Protein AF-A0A9P6SAU9-F1 (afdb_monomer_lite)

Foldseek 3Di:
DDDDPPPDPPPPDPPDPPDDLQAQAQPAQEEEDEAVCLQVDQLLSCLNHQNHAEYYRANDDPPDQDAHEDDPPSDPPPCPPPDDDDDDDPDDPPPPPQSANANHAYDHYHGHYEYALVVLLCVQQRHHQAHAYYHDYNYHNDDVVSNLVSQLPHNYNHAEYEYEDADQDPVNVVVVLVCCCPPSPACPRHVYWYWYDYPPDPDGPTPGRD

pLDDT: mean 76.87, std 16.38, range [42.84, 98.12]

Sequence (210 aa):
MTHDEAGFLDIPSTIRSQWTWDWGLPKLTTFALTGEFAYLFEFRMLDGCPCLETMDLRISTDNEQITRIISDTGDNTNSDDDSNNGPSGPSLPPQLRRIIAPVVKHLLMEGHWIFDRILLSAFLNGLFLNLQVLNVEEWGGIQLQDFVEVIATGSTKLKNLFLFFERLSVEVMRAYRTFIEDEVGGEDVFPGKIRFLGEGHTGDEFVVLK

Structure (mmCIF, N/CA/C/O backbone):
data_AF-A0A9P6SAU9-F1
#
_entry.id   AF-A0A9P6SAU9-F1
#
loop_
_atom_site.group_PDB
_atom_site.id
_atom_site.type_symbol
_atom_site.label_atom_id
_atom_site.label_alt_id
_atom_site.label_comp_id
_atom_site.label_asym_id
_atom_site.label_entity_id
_atom_site.label_seq_id
_atom_site.pdbx_PDB_ins_code
_atom_site.Cartn_x
_atom_site.Cartn_y
_atom_site.Cartn_z
_atom_site.occupancy
_atom_site.B_iso_or_equiv
_atom_site.auth_seq_id
_atom_site.auth_comp_id
_atom_site.auth_asym_id
_atom_site.auth_atom_id
_atom_site.pdbx_PDB_model_num
ATOM 1 N N . MET A 1 1 ? 66.857 -1.833 -23.190 1.00 50.47 1 MET A N 1
ATOM 2 C CA . MET A 1 1 ? 66.032 -1.622 -21.985 1.00 50.47 1 MET A CA 1
ATOM 3 C C . MET A 1 1 ? 64.611 -1.452 -22.490 1.00 50.47 1 MET A C 1
ATOM 5 O O . MET A 1 1 ? 64.207 -0.359 -22.851 1.00 50.47 1 MET A O 1
ATOM 9 N N . THR A 1 2 ? 63.964 -2.581 -22.751 1.00 50.56 2 THR A N 1
ATOM 10 C CA . THR A 1 2 ? 62.654 -2.691 -23.399 1.00 50.56 2 THR A CA 1
ATOM 11 C C . THR A 1 2 ? 61.605 -2.745 -22.299 1.00 50.56 2 THR A C 1
ATOM 13 O O . THR A 1 2 ? 61.689 -3.605 -21.428 1.00 50.56 2 THR A O 1
ATOM 16 N N . HIS A 1 3 ? 60.695 -1.774 -22.291 1.00 55.69 3 HIS A N 1
ATOM 17 C CA . HIS A 1 3 ? 59.533 -1.779 -21.413 1.00 55.69 3 HIS A CA 1
ATOM 18 C C . HIS A 1 3 ? 58.533 -2.797 -21.958 1.00 55.69 3 HIS A C 1
ATOM 20 O O . HIS A 1 3 ? 58.015 -2.615 -23.057 1.00 55.69 3 HIS A O 1
ATOM 26 N N . ASP A 1 4 ? 58.313 -3.867 -21.200 1.00 57.94 4 ASP A N 1
ATOM 27 C CA . ASP A 1 4 ? 57.239 -4.823 -21.437 1.00 57.94 4 ASP A CA 1
ATOM 28 C C . ASP A 1 4 ? 55.888 -4.121 -21.214 1.00 57.94 4 ASP A C 1
ATOM 30 O O . ASP A 1 4 ? 55.550 -3.730 -20.093 1.00 57.94 4 ASP A O 1
ATOM 34 N N . GLU A 1 5 ? 55.123 -3.941 -22.294 1.00 59.56 5 GLU A N 1
ATOM 35 C CA . GLU A 1 5 ? 53.687 -3.664 -22.239 1.00 59.56 5 GLU A CA 1
ATOM 36 C C . GLU A 1 5 ? 52.990 -4.897 -21.657 1.00 59.56 5 GLU A C 1
ATOM 38 O O . GLU A 1 5 ? 52.775 -5.904 -22.333 1.00 59.56 5 GLU A O 1
ATOM 43 N N . ALA A 1 6 ? 52.648 -4.831 -20.372 1.00 61.25 6 ALA A N 1
ATOM 44 C CA . ALA A 1 6 ? 51.753 -5.794 -19.758 1.00 61.25 6 ALA A CA 1
ATOM 45 C C . ALA A 1 6 ? 50.367 -5.649 -20.405 1.00 61.25 6 ALA A C 1
ATOM 47 O O . ALA A 1 6 ? 49.644 -4.689 -20.136 1.00 61.25 6 ALA A O 1
ATOM 48 N N . GLY A 1 7 ? 50.022 -6.598 -21.279 1.00 57.12 7 GLY A N 1
ATOM 49 C CA . GLY A 1 7 ? 48.708 -6.710 -21.900 1.00 57.12 7 GLY A CA 1
ATOM 50 C C . GLY A 1 7 ? 47.616 -6.761 -20.836 1.00 57.12 7 GLY A C 1
ATOM 51 O O . GLY A 1 7 ? 47.471 -7.755 -20.123 1.00 57.12 7 GLY A O 1
ATOM 52 N N . PHE A 1 8 ? 46.868 -5.665 -20.725 1.00 60.59 8 PHE A N 1
ATOM 53 C CA . PHE A 1 8 ? 45.662 -5.575 -19.919 1.00 60.59 8 PHE A CA 1
ATOM 54 C C . PHE A 1 8 ? 44.648 -6.546 -20.530 1.00 60.59 8 PHE A C 1
ATOM 56 O O . PHE A 1 8 ? 44.172 -6.343 -21.644 1.00 60.59 8 PHE A O 1
ATOM 63 N N . LEU A 1 9 ? 44.397 -7.660 -19.845 1.00 62.66 9 LEU A N 1
ATOM 64 C CA . LEU A 1 9 ? 43.359 -8.602 -20.238 1.00 62.66 9 LEU A CA 1
ATOM 65 C C . LEU A 1 9 ? 42.021 -7.863 -20.147 1.00 62.66 9 LEU A C 1
ATOM 67 O O . LEU A 1 9 ? 41.611 -7.492 -19.047 1.00 62.66 9 LEU A O 1
ATOM 71 N N . ASP A 1 10 ? 41.370 -7.640 -21.291 1.00 66.00 10 ASP A N 1
ATOM 72 C CA . ASP A 1 10 ? 39.979 -7.194 -21.375 1.00 66.00 10 ASP A CA 1
ATOM 73 C C . ASP A 1 10 ? 39.118 -8.201 -20.610 1.00 66.00 10 ASP A C 1
ATOM 75 O O . ASP A 1 10 ? 38.772 -9.275 -21.110 1.00 66.00 10 ASP A O 1
ATOM 79 N N . ILE A 1 11 ? 38.821 -7.886 -19.349 1.00 70.12 11 ILE A N 1
ATOM 80 C CA . ILE A 1 11 ? 37.863 -8.652 -18.564 1.00 70.12 11 ILE A CA 1
ATOM 81 C C . ILE A 1 11 ? 36.515 -8.376 -19.228 1.00 70.12 11 ILE A C 1
ATOM 83 O O . ILE A 1 11 ? 36.099 -7.213 -19.244 1.00 70.12 11 ILE A O 1
ATOM 87 N N . PRO A 1 12 ? 35.839 -9.390 -19.801 1.00 61.81 12 PRO A N 1
ATOM 88 C CA . PRO A 1 12 ? 34.540 -9.183 -20.412 1.00 61.81 12 PRO A CA 1
ATOM 89 C C . PRO A 1 12 ? 33.640 -8.548 -19.361 1.00 61.81 12 PRO A C 1
ATOM 91 O O . PRO A 1 12 ? 33.452 -9.103 -18.275 1.00 61.81 12 PRO A O 1
ATOM 94 N N . SER A 1 13 ? 33.152 -7.350 -19.678 1.00 66.81 13 SER A N 1
ATOM 95 C CA . SER A 1 13 ? 32.207 -6.611 -18.861 1.00 66.81 13 SER A CA 1
ATOM 96 C C . SER A 1 13 ? 31.094 -7.573 -18.472 1.00 66.81 13 SER A C 1
ATOM 98 O O . SER A 1 13 ? 30.377 -8.094 -19.325 1.00 66.81 13 SER A O 1
ATOM 100 N N . THR A 1 14 ? 31.009 -7.887 -17.178 1.00 64.19 14 THR A N 1
ATOM 101 C CA . THR A 1 14 ? 29.951 -8.726 -16.620 1.00 64.19 14 THR A CA 1
ATOM 102 C C . THR A 1 14 ? 28.631 -8.170 -17.119 1.00 64.19 14 THR A C 1
ATOM 104 O O . THR A 1 14 ? 28.258 -7.055 -16.752 1.00 64.19 14 THR A O 1
ATOM 107 N N . ILE A 1 15 ? 27.970 -8.918 -18.006 1.00 65.31 15 ILE A N 1
ATOM 108 C CA . ILE A 1 15 ? 26.664 -8.566 -18.551 1.00 65.31 15 ILE A CA 1
ATOM 109 C C . ILE A 1 15 ? 25.733 -8.491 -17.346 1.00 65.31 15 ILE A C 1
ATOM 111 O O . ILE A 1 15 ? 25.315 -9.516 -16.808 1.00 65.31 15 ILE A O 1
ATOM 115 N N . ARG A 1 16 ? 25.471 -7.271 -16.867 1.00 63.91 16 ARG A N 1
ATOM 116 C CA . ARG A 1 16 ? 24.464 -7.045 -15.838 1.00 63.91 16 ARG A CA 1
ATOM 117 C C . ARG A 1 16 ? 23.151 -7.472 -16.474 1.00 63.91 16 ARG A C 1
ATOM 119 O O . ARG A 1 16 ? 22.814 -6.974 -17.548 1.00 63.91 16 ARG A O 1
ATOM 126 N N . SER A 1 17 ? 22.458 -8.426 -15.856 1.00 61.47 17 SER A N 1
ATOM 127 C CA . SER A 1 17 ? 21.127 -8.835 -16.297 1.00 61.47 17 SER A CA 1
ATOM 128 C C . SER A 1 17 ? 20.291 -7.574 -16.496 1.00 61.47 17 SER A C 1
ATOM 130 O O . SER A 1 17 ? 20.070 -6.828 -15.541 1.00 61.47 17 SER A O 1
ATOM 132 N N . GLN A 1 18 ? 19.906 -7.290 -17.741 1.00 67.56 18 GLN A N 1
ATOM 133 C CA . GLN A 1 18 ? 19.027 -6.165 -18.018 1.00 67.56 18 GLN A CA 1
ATOM 134 C C . GLN A 1 18 ? 17.679 -6.500 -17.403 1.00 67.56 18 GLN A C 1
ATOM 136 O O . GLN A 1 18 ? 17.042 -7.488 -17.768 1.00 67.56 18 GLN A O 1
ATOM 141 N N . TRP A 1 19 ? 17.287 -5.702 -16.421 1.00 68.69 19 TRP A N 1
ATOM 142 C CA . TRP A 1 19 ? 15.984 -5.834 -15.808 1.00 68.69 19 TRP A CA 1
ATOM 143 C C . TRP A 1 19 ? 14.939 -5.404 -16.834 1.00 68.69 19 TRP A C 1
ATOM 145 O O . TRP A 1 19 ? 14.896 -4.242 -17.234 1.00 68.69 19 TRP A O 1
ATOM 155 N N . THR A 1 20 ? 14.132 -6.350 -17.308 1.00 75.56 20 THR A N 1
ATOM 156 C CA . THR A 1 20 ? 13.030 -6.053 -18.223 1.00 75.56 20 THR A CA 1
ATOM 157 C C . THR A 1 20 ? 11.764 -5.817 -17.419 1.00 75.56 20 THR A C 1
ATOM 159 O O . THR A 1 20 ? 11.407 -6.614 -16.548 1.00 75.56 20 THR A O 1
ATOM 162 N N . TRP A 1 21 ? 11.073 -4.732 -17.737 1.00 72.94 21 TRP A N 1
ATOM 163 C CA . TRP A 1 21 ? 9.859 -4.300 -17.048 1.00 72.94 21 TRP A CA 1
ATOM 164 C C . TRP A 1 21 ? 8.583 -5.017 -17.538 1.00 72.94 21 TRP A C 1
ATOM 166 O O . TRP A 1 21 ? 7.503 -4.789 -17.000 1.00 72.94 21 TRP A O 1
ATOM 176 N N . ASP A 1 22 ? 8.708 -5.935 -18.504 1.00 79.50 22 ASP A N 1
ATOM 177 C CA . ASP A 1 22 ? 7.603 -6.690 -19.111 1.00 79.50 22 ASP A CA 1
ATOM 178 C C . ASP A 1 22 ? 7.365 -8.027 -18.396 1.00 79.50 22 ASP A C 1
ATOM 180 O O . ASP A 1 22 ? 7.789 -9.100 -18.838 1.00 79.50 22 ASP A O 1
ATOM 184 N N . TRP A 1 23 ? 6.708 -7.980 -17.240 1.00 88.00 23 TRP A N 1
ATOM 185 C CA . TRP A 1 23 ? 6.465 -9.185 -16.449 1.00 88.00 23 TRP A CA 1
ATOM 186 C C . TRP A 1 23 ? 5.268 -9.966 -16.968 1.00 88.00 23 TRP A C 1
ATOM 188 O O . TRP A 1 23 ? 4.135 -9.555 -16.784 1.00 88.00 23 TRP A O 1
ATOM 198 N N . GLY A 1 24 ? 5.510 -11.131 -17.569 1.00 89.88 24 GLY A N 1
ATOM 199 C CA . GLY A 1 24 ? 4.476 -12.096 -17.955 1.00 89.88 24 GLY A CA 1
ATOM 200 C C . GLY A 1 24 ? 4.373 -13.246 -16.957 1.00 89.88 24 GLY A C 1
ATOM 201 O O . GLY A 1 24 ? 4.733 -14.377 -17.285 1.00 89.88 24 GLY A O 1
ATOM 202 N N . LEU A 1 25 ? 3.909 -12.973 -15.734 1.00 93.56 25 LEU A N 1
ATOM 203 C CA . LEU A 1 25 ? 3.895 -13.939 -14.628 1.00 93.56 25 LEU A CA 1
ATOM 204 C C . LEU A 1 25 ? 2.454 -14.300 -14.207 1.00 93.56 25 LEU A C 1
ATOM 206 O O . LEU A 1 25 ? 2.038 -14.034 -13.078 1.00 93.56 25 LEU A O 1
ATOM 210 N N . PRO A 1 26 ? 1.675 -14.986 -15.070 1.00 94.81 26 PRO A N 1
ATOM 211 C CA . PRO A 1 26 ? 0.233 -15.171 -14.887 1.00 94.81 26 PRO A CA 1
ATOM 212 C C . PRO A 1 26 ? -0.158 -16.035 -13.686 1.00 94.81 26 PRO A C 1
ATOM 214 O O . PRO A 1 26 ? -1.317 -16.044 -13.296 1.00 94.81 26 PRO A O 1
ATOM 217 N N . LYS A 1 27 ? 0.785 -16.795 -13.122 1.00 96.62 27 LYS A N 1
ATOM 218 C CA . LYS A 1 27 ? 0.558 -17.685 -11.974 1.00 96.62 27 LYS A CA 1
ATOM 219 C C . LYS A 1 27 ? 1.215 -17.177 -10.689 1.00 96.62 27 LYS A C 1
ATOM 221 O O . LYS A 1 27 ? 1.213 -17.898 -9.697 1.00 96.62 27 LYS A O 1
ATOM 226 N N . LEU A 1 28 ? 1.823 -15.990 -10.714 1.00 96.62 28 LEU A N 1
ATOM 227 C CA . LEU A 1 28 ? 2.479 -15.426 -9.542 1.00 96.62 28 LEU A CA 1
ATOM 228 C C . LEU A 1 28 ? 1.421 -15.012 -8.522 1.00 96.62 28 LEU A C 1
ATOM 230 O O . LEU A 1 28 ? 0.583 -14.168 -8.817 1.00 96.62 28 LEU A O 1
ATOM 234 N N . THR A 1 29 ? 1.465 -15.616 -7.337 1.00 97.88 29 THR A N 1
ATOM 235 C CA . THR A 1 29 ? 0.549 -15.310 -6.225 1.00 97.88 29 THR A CA 1
ATOM 236 C C . THR A 1 29 ? 1.218 -14.510 -5.119 1.00 97.88 29 THR A C 1
ATOM 238 O O . THR A 1 29 ? 0.549 -13.763 -4.411 1.00 97.88 29 THR A O 1
ATOM 241 N N . THR A 1 30 ? 2.533 -14.654 -4.979 1.00 97.88 30 THR A N 1
ATOM 242 C CA . THR A 1 30 ? 3.329 -13.996 -3.947 1.00 97.88 30 THR A CA 1
ATOM 243 C C . THR A 1 30 ? 4.557 -13.393 -4.587 1.00 97.88 30 THR A C 1
ATOM 245 O O . THR A 1 30 ? 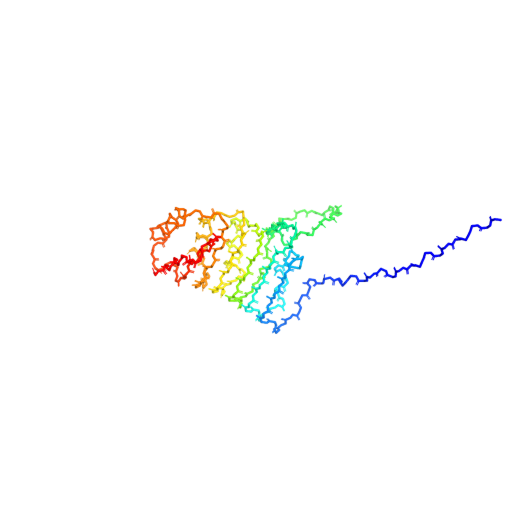5.235 -14.050 -5.376 1.00 97.88 30 THR A O 1
ATOM 248 N N . PHE A 1 31 ? 4.847 -12.156 -4.222 1.00 95.81 31 PHE A N 1
ATOM 249 C CA . PHE A 1 31 ? 5.928 -11.382 -4.786 1.00 95.81 31 PHE A CA 1
ATOM 250 C C . PHE A 1 31 ? 6.632 -10.596 -3.685 1.00 95.81 31 PHE A C 1
ATOM 252 O O . PHE A 1 31 ? 5.970 -9.960 -2.868 1.00 95.81 31 PHE A O 1
ATOM 259 N N . ALA A 1 32 ? 7.961 -10.669 -3.654 1.00 97.00 32 ALA A N 1
ATOM 260 C CA . ALA A 1 32 ? 8.773 -9.969 -2.674 1.00 97.00 32 ALA A CA 1
ATOM 261 C C . ALA A 1 32 ? 10.021 -9.382 -3.340 1.00 97.00 32 ALA A C 1
ATOM 263 O O . ALA A 1 32 ? 10.740 -10.113 -4.027 1.00 97.00 32 ALA A O 1
ATOM 264 N N . LEU A 1 33 ? 10.286 -8.094 -3.120 1.00 95.25 33 LEU A N 1
ATOM 265 C CA . LEU A 1 33 ? 11.536 -7.431 -3.491 1.00 95.25 33 LEU A CA 1
ATOM 266 C C . LEU A 1 33 ? 12.113 -6.672 -2.307 1.00 95.25 33 LEU A C 1
ATOM 268 O O . LEU A 1 33 ? 11.388 -6.107 -1.491 1.00 95.25 33 LEU A O 1
ATOM 272 N N . THR A 1 34 ? 13.439 -6.600 -2.273 1.00 94.19 34 THR A N 1
ATOM 273 C CA . THR A 1 34 ? 14.195 -5.870 -1.258 1.00 94.19 34 THR A CA 1
ATOM 274 C C . THR A 1 34 ? 15.279 -5.000 -1.899 1.00 94.19 34 THR A C 1
ATOM 276 O O . THR A 1 34 ? 15.643 -5.196 -3.065 1.00 94.19 34 THR A O 1
ATOM 279 N N . GLY A 1 35 ? 15.784 -4.021 -1.147 1.00 91.62 35 GLY A N 1
ATOM 280 C CA . GLY A 1 35 ? 16.914 -3.170 -1.522 1.00 91.62 35 GLY A CA 1
ATOM 281 C C . GLY A 1 35 ? 16.694 -2.408 -2.831 1.00 91.62 35 GLY A C 1
ATOM 282 O O . GLY A 1 35 ? 15.630 -1.824 -3.059 1.00 91.62 35 GLY A O 1
ATOM 283 N N . GLU A 1 36 ? 17.698 -2.436 -3.717 1.00 89.38 36 GLU A N 1
ATOM 284 C CA . GLU A 1 36 ? 17.649 -1.721 -5.002 1.00 89.38 36 GLU A CA 1
ATOM 285 C C . GLU A 1 36 ? 16.476 -2.169 -5.887 1.00 89.38 36 GLU A C 1
ATOM 287 O O . GLU A 1 36 ? 15.904 -1.364 -6.615 1.00 89.38 36 GLU A O 1
ATOM 292 N N . PHE A 1 37 ? 16.049 -3.430 -5.799 1.00 90.12 37 PHE A N 1
ATOM 293 C CA . PHE A 1 37 ? 14.965 -3.930 -6.640 1.00 90.12 37 PHE A CA 1
ATOM 294 C C . PHE A 1 37 ? 13.604 -3.411 -6.184 1.00 90.12 37 PHE A C 1
ATOM 296 O O . PHE A 1 37 ? 12.783 -3.040 -7.021 1.00 90.12 37 PHE A O 1
ATOM 303 N N . ALA A 1 38 ? 13.376 -3.318 -4.871 1.00 93.19 38 ALA A N 1
ATOM 304 C CA . ALA A 1 38 ? 12.184 -2.663 -4.337 1.00 93.19 38 ALA A CA 1
ATOM 305 C C . ALA A 1 38 ? 12.169 -1.171 -4.695 1.00 93.19 38 ALA A C 1
ATOM 307 O O . ALA A 1 38 ? 11.123 -0.631 -5.055 1.00 93.19 38 ALA A O 1
ATOM 308 N N . TYR A 1 39 ? 13.335 -0.519 -4.664 1.00 90.94 39 TYR A N 1
ATOM 309 C CA . TYR A 1 39 ? 13.483 0.877 -5.073 1.00 90.94 39 TYR A CA 1
ATOM 310 C C . TYR A 1 39 ? 13.195 1.099 -6.563 1.00 90.94 39 TYR A C 1
ATOM 312 O O . TYR A 1 39 ? 12.594 2.104 -6.926 1.00 90.94 39 TYR A O 1
ATOM 320 N N . LEU A 1 40 ? 13.576 0.167 -7.435 1.00 88.81 40 LEU A N 1
ATOM 321 C CA . LEU A 1 40 ? 13.360 0.302 -8.876 1.00 88.81 40 LEU A CA 1
ATOM 322 C C . LEU A 1 40 ? 12.004 -0.256 -9.353 1.00 88.81 40 LEU A C 1
ATOM 324 O O . LEU A 1 40 ? 11.627 -0.054 -10.501 1.00 88.81 40 LEU A O 1
ATOM 328 N N . PHE A 1 41 ? 11.246 -0.946 -8.497 1.00 90.38 41 PHE A N 1
ATOM 329 C CA . PHE A 1 41 ? 9.993 -1.613 -8.867 1.00 90.38 41 PHE A CA 1
ATOM 330 C C . PHE A 1 41 ? 8.881 -0.647 -9.295 1.00 90.38 41 PHE A C 1
ATOM 332 O O . PHE A 1 41 ? 8.370 0.098 -8.472 1.00 90.38 41 PHE A O 1
ATOM 339 N N . GLU A 1 42 ? 8.407 -0.669 -10.529 1.00 88.81 4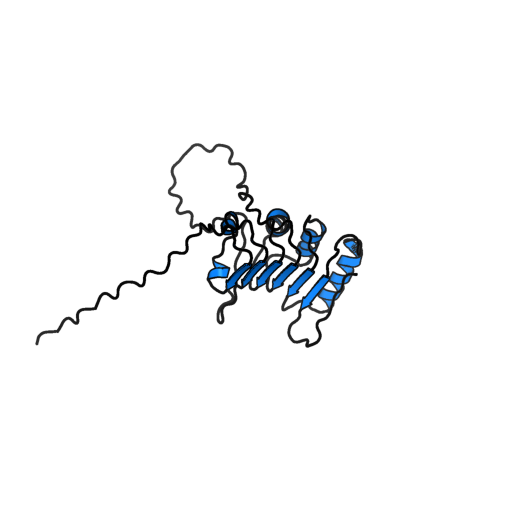2 GLU A N 1
ATOM 340 C CA . GLU A 1 42 ? 7.277 0.166 -10.962 1.00 88.81 42 GLU A CA 1
ATOM 341 C C . GLU A 1 42 ? 5.970 -0.636 -10.965 1.00 88.81 42 GLU A C 1
ATOM 343 O O . GLU A 1 42 ? 5.901 -1.743 -11.497 1.00 88.81 42 GLU A O 1
ATOM 348 N N . PHE A 1 43 ? 4.887 -0.047 -10.453 1.00 88.44 43 PHE A N 1
ATOM 349 C CA . PHE A 1 43 ? 3.593 -0.733 -10.346 1.00 88.44 43 PHE A CA 1
ATOM 350 C C . PHE A 1 43 ? 3.012 -1.187 -11.695 1.00 88.44 43 PHE A C 1
ATOM 352 O O . PHE A 1 43 ? 2.195 -2.103 -11.711 1.00 88.44 43 PHE A O 1
ATOM 359 N N . ARG A 1 44 ? 3.468 -0.636 -12.833 1.00 86.38 44 ARG A N 1
ATOM 360 C CA . ARG A 1 44 ? 3.074 -1.114 -14.172 1.00 86.38 44 ARG A CA 1
ATOM 361 C C . ARG A 1 44 ? 3.456 -2.561 -14.466 1.00 86.38 44 ARG A C 1
ATOM 363 O O . ARG A 1 44 ? 2.759 -3.213 -15.235 1.00 86.38 44 ARG A O 1
ATOM 370 N N . MET A 1 45 ? 4.466 -3.098 -13.782 1.00 87.38 45 MET A N 1
ATOM 371 C CA . MET A 1 45 ? 4.820 -4.521 -13.863 1.00 87.38 45 MET A CA 1
ATOM 372 C C . MET A 1 45 ? 3.708 -5.454 -13.371 1.00 87.38 45 MET A C 1
ATOM 374 O O . MET A 1 45 ? 3.701 -6.637 -13.710 1.00 87.38 45 MET A O 1
ATOM 378 N N . LEU A 1 46 ? 2.752 -4.949 -12.586 1.00 90.75 46 LEU A N 1
ATOM 379 C CA . LEU A 1 46 ? 1.646 -5.759 -12.082 1.00 90.75 46 LEU A CA 1
ATOM 380 C C . LEU A 1 46 ? 0.630 -6.142 -13.167 1.00 90.75 46 LEU A C 1
ATOM 382 O O . LEU A 1 46 ? -0.137 -7.077 -12.948 1.00 90.75 46 LEU A O 1
ATOM 386 N N . ASP A 1 47 ? 0.647 -5.491 -14.337 1.00 89.38 47 ASP A N 1
ATOM 387 C CA . ASP A 1 47 ? -0.315 -5.744 -15.422 1.00 89.38 47 ASP A CA 1
ATOM 388 C C . ASP A 1 47 ? -0.270 -7.199 -15.926 1.00 89.38 47 ASP A C 1
ATOM 390 O O . ASP A 1 47 ? -1.300 -7.807 -16.217 1.00 89.38 47 ASP A O 1
ATOM 394 N N . GLY A 1 48 ? 0.910 -7.827 -15.934 1.00 90.00 48 GLY A N 1
ATOM 395 C CA . GLY A 1 48 ? 1.047 -9.244 -16.283 1.00 90.00 48 GLY A CA 1
ATOM 396 C C . GLY A 1 48 ? 1.078 -10.205 -15.090 1.00 90.00 48 GLY A C 1
ATOM 397 O O . GLY A 1 48 ? 1.447 -11.372 -15.255 1.00 90.00 48 GLY A O 1
ATOM 398 N N . CYS A 1 49 ? 0.655 -9.752 -13.903 1.00 94.44 49 CYS A N 1
ATOM 399 C CA . CYS A 1 49 ? 0.561 -10.548 -12.672 1.00 94.44 49 CYS A CA 1
ATOM 400 C C . CYS A 1 49 ? -0.896 -10.660 -12.148 1.00 94.44 49 CYS A C 1
ATOM 402 O O . CYS A 1 49 ? -1.170 -10.326 -10.993 1.00 94.44 49 CYS A O 1
ATOM 404 N N . PRO A 1 50 ? -1.858 -11.164 -12.948 1.00 94.62 50 PRO A N 1
ATOM 405 C CA . PRO A 1 50 ? -3.292 -11.161 -12.629 1.00 94.62 50 PRO A CA 1
ATOM 406 C C . PRO A 1 50 ? -3.703 -12.018 -11.423 1.00 94.62 50 PRO A C 1
ATOM 408 O O . PRO A 1 50 ? -4.843 -11.916 -10.976 1.00 94.62 50 PRO A O 1
ATOM 411 N N . CYS A 1 51 ? -2.825 -12.890 -10.920 1.00 96.44 51 CYS A N 1
ATOM 412 C CA . CYS A 1 51 ? -3.092 -13.760 -9.770 1.00 96.44 51 CYS A CA 1
ATOM 413 C C . CYS A 1 51 ? -2.374 -13.313 -8.490 1.00 96.44 51 CYS A C 1
ATOM 415 O O . CYS A 1 51 ? -2.396 -14.054 -7.508 1.00 96.44 51 CYS A O 1
ATOM 417 N N . LEU A 1 52 ? -1.745 -12.132 -8.484 1.00 97.44 52 LEU A N 1
ATOM 418 C CA . LEU A 1 52 ? -0.943 -11.683 -7.354 1.00 97.44 52 LEU A CA 1
ATOM 419 C C . LEU A 1 52 ? -1.810 -11.367 -6.131 1.00 97.44 52 LEU A C 1
ATOM 421 O O . LEU A 1 52 ? -2.608 -10.439 -6.150 1.00 97.44 52 LEU A O 1
ATOM 425 N N . GLU A 1 53 ? -1.626 -12.107 -5.041 1.00 97.88 53 GLU A N 1
ATOM 426 C CA . GLU A 1 53 ? -2.382 -11.922 -3.799 1.00 97.88 53 GLU A CA 1
ATOM 427 C C . GLU A 1 53 ? -1.574 -11.207 -2.712 1.00 97.88 53 GLU A C 1
ATOM 429 O O . GLU A 1 53 ? -2.145 -10.463 -1.909 1.00 97.88 53 GLU A O 1
ATOM 434 N N . THR A 1 54 ? -0.257 -11.418 -2.688 1.00 98.12 54 THR A N 1
ATOM 435 C CA . THR A 1 54 ? 0.640 -10.894 -1.653 1.00 98.12 54 THR A CA 1
ATOM 436 C C . THR A 1 54 ? 1.838 -10.205 -2.284 1.00 98.12 54 THR A C 1
ATOM 438 O O . THR A 1 54 ? 2.548 -10.813 -3.085 1.00 98.12 54 THR A O 1
ATOM 441 N N . MET A 1 55 ? 2.080 -8.961 -1.882 1.00 97.44 55 MET A N 1
ATOM 442 C CA . MET A 1 55 ? 3.206 -8.149 -2.326 1.00 97.44 55 MET A CA 1
ATOM 443 C C . MET A 1 55 ? 3.970 -7.593 -1.124 1.00 97.44 55 MET A C 1
ATOM 445 O O . MET A 1 55 ? 3.369 -7.007 -0.227 1.00 97.44 55 MET A O 1
ATOM 449 N N . ASP A 1 56 ? 5.286 -7.777 -1.131 1.00 97.75 56 ASP A N 1
ATOM 450 C CA . ASP A 1 56 ? 6.219 -7.310 -0.106 1.00 97.75 56 ASP A CA 1
ATOM 451 C C . ASP A 1 56 ? 7.341 -6.500 -0.783 1.00 97.75 56 ASP A C 1
ATOM 453 O O . ASP A 1 56 ? 8.070 -7.017 -1.631 1.00 97.75 56 ASP A O 1
ATOM 457 N N . LEU A 1 57 ? 7.438 -5.208 -0.478 1.00 96.31 57 LEU A N 1
ATOM 458 C CA . LEU A 1 57 ? 8.437 -4.301 -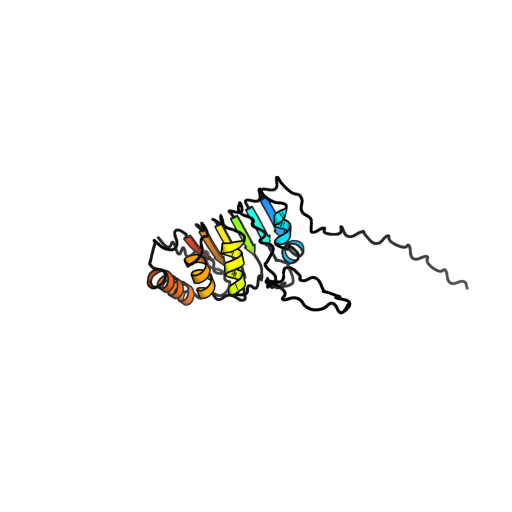1.038 1.00 96.31 57 LEU A CA 1
ATOM 459 C C . LEU A 1 57 ? 9.200 -3.631 0.099 1.00 96.31 57 LEU A C 1
ATOM 461 O O . LEU A 1 57 ? 8.604 -2.893 0.878 1.00 96.31 57 LEU A O 1
ATOM 465 N N . ARG A 1 58 ? 10.517 -3.835 0.172 1.00 95.31 58 ARG A N 1
ATOM 466 C CA . ARG A 1 58 ? 11.347 -3.272 1.250 1.00 95.31 58 ARG A CA 1
ATOM 467 C C . ARG A 1 58 ? 12.525 -2.487 0.710 1.00 95.31 58 ARG A C 1
ATOM 469 O O . ARG A 1 58 ? 13.497 -3.072 0.235 1.00 95.31 58 ARG A O 1
ATOM 476 N N . ILE A 1 59 ? 12.464 -1.165 0.810 1.00 92.44 59 ILE A N 1
ATOM 477 C CA . ILE A 1 59 ? 13.591 -0.278 0.515 1.00 92.44 59 ILE A CA 1
ATOM 478 C C . ILE A 1 59 ? 14.421 -0.149 1.795 1.00 92.44 59 ILE A C 1
ATOM 480 O O . ILE A 1 59 ? 14.440 0.887 2.443 1.00 92.44 59 ILE A O 1
ATOM 484 N N . SER A 1 60 ? 15.073 -1.237 2.186 1.00 82.88 60 SER A N 1
ATOM 485 C CA . SER A 1 60 ? 16.052 -1.235 3.269 1.00 82.88 60 SER A CA 1
ATOM 486 C C . SER A 1 60 ? 17.412 -1.553 2.661 1.00 82.88 60 SER A C 1
ATOM 488 O O . SER A 1 60 ? 17.573 -2.560 1.963 1.00 82.88 60 SER A O 1
ATOM 490 N N . THR A 1 61 ? 18.372 -0.650 2.853 1.00 72.00 61 THR A N 1
ATOM 491 C CA . THR A 1 61 ? 19.783 -0.904 2.558 1.00 72.00 61 THR A CA 1
ATOM 492 C C . THR A 1 61 ? 20.596 -0.525 3.782 1.00 72.00 61 THR A C 1
ATOM 494 O O . THR A 1 61 ? 20.340 0.511 4.388 1.00 72.00 61 THR A O 1
ATOM 497 N N . ASP A 1 62 ? 21.579 -1.354 4.132 1.00 72.50 62 ASP A N 1
ATOM 498 C CA . ASP A 1 62 ? 22.307 -1.282 5.406 1.00 72.50 62 ASP A CA 1
ATOM 499 C C . ASP A 1 62 ? 22.996 0.071 5.682 1.00 72.50 62 ASP A C 1
ATOM 501 O O . ASP A 1 62 ? 23.399 0.323 6.814 1.00 72.50 62 ASP A O 1
ATOM 505 N N . ASN A 1 63 ? 23.152 0.939 4.672 1.00 65.38 63 ASN A N 1
ATOM 506 C CA . ASN A 1 63 ? 23.986 2.139 4.765 1.00 65.38 63 ASN A CA 1
ATOM 507 C C . ASN A 1 63 ? 23.355 3.437 4.234 1.00 65.38 63 ASN A C 1
ATOM 509 O O . ASN A 1 63 ? 23.945 4.496 4.441 1.00 65.38 63 ASN A O 1
ATOM 513 N N . GLU A 1 64 ? 22.194 3.403 3.569 1.00 69.88 64 GLU A N 1
ATOM 514 C CA . GLU A 1 64 ? 21.590 4.608 2.983 1.00 69.88 64 GLU A CA 1
ATOM 515 C C . GLU A 1 64 ? 20.058 4.593 3.082 1.00 69.88 64 GLU A C 1
ATOM 517 O O . GLU A 1 64 ? 19.390 3.636 2.681 1.00 69.88 64 GLU A O 1
ATOM 522 N N . GLN A 1 65 ? 19.492 5.699 3.580 1.00 74.38 65 GLN A N 1
ATOM 523 C CA . GLN A 1 65 ? 18.056 5.968 3.509 1.00 74.38 65 GLN A CA 1
ATOM 524 C C . GLN A 1 65 ? 17.706 6.387 2.082 1.00 74.38 65 GLN A C 1
ATOM 526 O O . GLN A 1 65 ? 17.669 7.571 1.735 1.00 74.38 65 GLN A O 1
ATOM 531 N N . ILE A 1 66 ? 17.479 5.397 1.224 1.00 85.12 66 ILE A N 1
ATOM 532 C CA . ILE A 1 66 ? 17.035 5.646 -0.141 1.00 85.12 66 ILE A CA 1
ATOM 533 C C . ILE A 1 66 ? 15.556 6.023 -0.092 1.00 85.12 66 ILE A C 1
ATOM 535 O O . ILE A 1 66 ? 14.696 5.223 0.265 1.00 85.12 66 ILE A O 1
ATOM 539 N N . THR A 1 67 ? 15.264 7.263 -0.465 1.00 87.94 67 THR A N 1
ATOM 540 C CA . THR A 1 67 ? 13.896 7.773 -0.530 1.00 87.94 67 THR A CA 1
ATOM 541 C C . THR A 1 67 ? 13.318 7.558 -1.917 1.00 87.94 67 THR A C 1
ATOM 543 O O . THR A 1 67 ? 13.935 7.919 -2.923 1.00 87.94 67 THR A O 1
ATOM 546 N N . ARG A 1 68 ? 12.099 7.026 -1.977 1.00 89.81 68 ARG A N 1
ATOM 547 C CA . ARG A 1 68 ? 11.374 6.832 -3.225 1.00 89.81 68 ARG A CA 1
ATOM 548 C C . ARG A 1 68 ? 10.113 7.673 -3.277 1.00 89.81 68 ARG A C 1
ATOM 550 O O . ARG A 1 68 ? 9.193 7.462 -2.499 1.00 89.81 68 ARG A O 1
ATOM 557 N N . ILE A 1 69 ? 10.053 8.576 -4.248 1.00 89.88 69 ILE A N 1
ATOM 558 C CA . ILE A 1 69 ? 8.866 9.387 -4.519 1.00 89.88 69 ILE A CA 1
ATOM 559 C C . ILE A 1 69 ? 7.976 8.633 -5.507 1.00 89.88 69 ILE A C 1
ATOM 561 O O . ILE A 1 69 ? 8.421 8.261 -6.592 1.00 89.88 69 ILE A O 1
ATOM 565 N N . ILE A 1 70 ? 6.723 8.399 -5.125 1.00 86.25 70 ILE A N 1
ATOM 566 C CA . ILE A 1 70 ? 5.692 7.858 -6.008 1.00 86.25 70 ILE A CA 1
ATOM 567 C C . ILE A 1 70 ? 4.970 9.039 -6.655 1.00 86.25 70 ILE A C 1
ATOM 569 O O . ILE A 1 70 ? 4.279 9.785 -5.967 1.00 86.25 70 ILE A O 1
ATOM 573 N N . SER A 1 71 ? 5.150 9.219 -7.965 1.00 79.00 71 SER A N 1
ATOM 574 C CA . SER A 1 71 ? 4.530 10.274 -8.780 1.00 79.00 71 SER A CA 1
ATOM 575 C C . SER A 1 71 ? 3.525 9.703 -9.792 1.00 79.00 71 SER A C 1
ATOM 577 O O . SER A 1 71 ? 3.709 8.589 -10.277 1.00 79.00 71 SER A O 1
ATOM 579 N N . ASP A 1 72 ? 2.485 10.479 -10.134 1.00 65.00 72 ASP A N 1
ATOM 580 C CA . ASP A 1 72 ? 1.414 10.118 -11.095 1.00 65.00 72 ASP A CA 1
ATOM 581 C C . ASP A 1 72 ? 1.965 9.750 -12.477 1.00 65.00 72 ASP A C 1
ATOM 583 O O . ASP A 1 72 ? 1.470 8.881 -13.196 1.00 65.00 72 ASP A O 1
ATOM 587 N N . THR A 1 73 ? 3.049 10.424 -12.844 1.00 50.19 73 THR A N 1
ATOM 588 C CA . THR A 1 73 ? 3.823 10.127 -14.031 1.00 50.19 73 THR A CA 1
ATOM 589 C C . THR A 1 73 ? 4.548 8.815 -13.779 1.00 50.19 73 THR A C 1
ATOM 591 O O . THR A 1 73 ? 5.621 8.797 -13.177 1.00 50.19 73 THR A O 1
ATOM 594 N N . GLY A 1 74 ? 3.966 7.709 -14.250 1.00 51.97 74 GLY A N 1
ATOM 595 C CA . GLY A 1 74 ? 4.585 6.379 -14.326 1.00 51.97 74 GLY A CA 1
ATOM 596 C C . GLY A 1 74 ? 5.845 6.307 -15.204 1.00 51.97 74 GLY A C 1
ATOM 597 O O . GLY A 1 74 ? 6.156 5.249 -15.736 1.00 51.97 74 GLY A O 1
ATOM 598 N N . ASP A 1 75 ? 6.541 7.428 -15.338 1.00 46.19 75 ASP A N 1
ATOM 599 C CA . ASP A 1 75 ? 7.762 7.660 -16.069 1.00 46.19 75 ASP A CA 1
ATOM 600 C C . ASP A 1 75 ? 8.663 8.508 -15.170 1.00 46.19 75 ASP A C 1
ATOM 602 O O . ASP A 1 75 ? 8.660 9.735 -15.200 1.00 46.19 75 ASP A O 1
ATOM 606 N N . ASN A 1 76 ? 9.489 7.817 -14.386 1.00 43.16 76 ASN A N 1
ATOM 607 C CA . ASN A 1 76 ? 10.827 8.319 -14.095 1.00 43.16 76 ASN A CA 1
ATOM 608 C C . ASN A 1 76 ? 11.772 7.946 -15.257 1.00 43.16 76 ASN A C 1
ATOM 610 O O . ASN A 1 76 ? 12.968 7.728 -15.066 1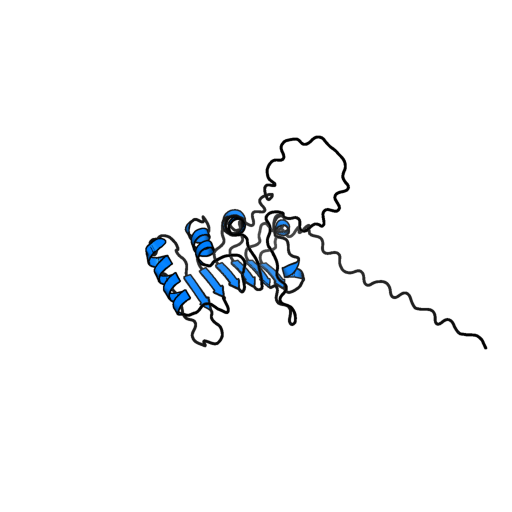.00 43.16 76 ASN A O 1
ATOM 614 N N . THR A 1 77 ? 11.233 7.800 -16.475 1.00 43.31 77 THR A N 1
ATOM 615 C CA . THR A 1 77 ? 12.048 7.770 -17.676 1.00 43.31 77 THR A CA 1
ATOM 616 C C . THR A 1 77 ? 12.527 9.190 -17.882 1.00 43.31 77 THR A C 1
ATOM 618 O O . THR A 1 77 ? 11.732 10.076 -18.203 1.00 43.31 77 THR A O 1
ATOM 621 N N . ASN A 1 78 ? 13.828 9.392 -17.675 1.00 44.34 78 ASN A N 1
ATOM 622 C CA . ASN A 1 78 ? 14.601 10.437 -18.329 1.00 44.34 78 ASN A CA 1
ATOM 623 C C . ASN A 1 78 ? 14.079 10.579 -19.761 1.00 44.34 78 ASN A C 1
ATOM 625 O O . ASN A 1 78 ? 14.403 9.778 -20.636 1.00 44.34 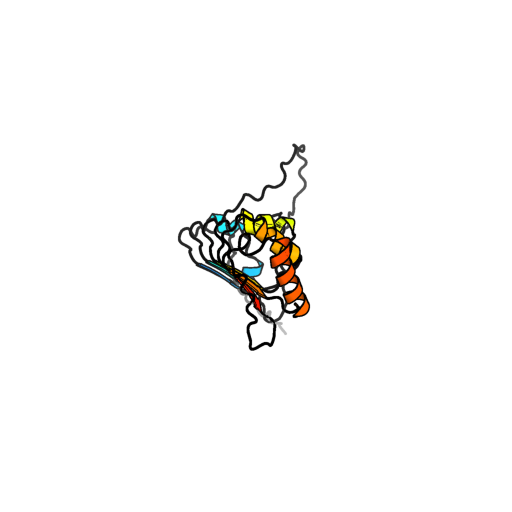78 ASN A O 1
ATOM 629 N N . SER A 1 79 ? 13.169 11.525 -19.959 1.00 43.56 79 SER A N 1
ATOM 630 C CA . SER A 1 79 ? 12.619 11.821 -21.264 1.00 43.56 79 SER A CA 1
ATOM 631 C C . SER A 1 79 ? 13.662 12.709 -21.910 1.00 43.56 79 SER A C 1
ATOM 633 O O . SER A 1 79 ? 13.594 13.933 -21.824 1.00 43.56 79 SER A O 1
ATOM 635 N N . ASP A 1 80 ? 14.669 12.064 -22.492 1.00 44.16 80 ASP A N 1
ATOM 636 C CA . ASP A 1 80 ? 15.476 12.628 -23.565 1.00 44.16 80 ASP A CA 1
ATOM 637 C C . ASP A 1 80 ? 14.538 12.815 -24.772 1.00 44.16 80 ASP A C 1
ATOM 639 O O . ASP A 1 80 ? 14.589 12.066 -25.745 1.00 44.16 80 ASP A O 1
ATOM 643 N N . ASP A 1 81 ? 13.581 13.744 -24.663 1.00 48.12 81 ASP A N 1
ATOM 644 C CA . ASP A 1 81 ? 12.624 14.023 -25.729 1.00 48.12 81 ASP A CA 1
ATOM 645 C C . ASP A 1 81 ? 13.219 15.080 -26.662 1.00 48.12 81 ASP A C 1
ATOM 647 O O . ASP A 1 81 ? 13.143 16.298 -26.457 1.00 48.12 81 ASP A O 1
ATOM 651 N N . ASP A 1 82 ? 13.880 14.539 -27.681 1.00 50.66 82 ASP A N 1
ATOM 652 C CA . ASP A 1 82 ? 14.275 15.187 -28.919 1.00 50.66 82 ASP A CA 1
ATOM 653 C C . ASP A 1 82 ? 13.057 15.900 -29.527 1.00 50.66 82 ASP A C 1
ATOM 655 O O . ASP A 1 82 ? 12.131 15.304 -30.081 1.00 50.66 82 ASP A O 1
ATOM 659 N N . SER A 1 83 ? 13.058 17.224 -29.395 1.00 51.00 83 SER A N 1
ATOM 660 C CA . SER A 1 83 ? 11.963 18.101 -29.792 1.00 51.00 83 SER A CA 1
ATOM 661 C C . SER A 1 83 ? 11.656 17.983 -31.288 1.00 51.00 83 SER A C 1
ATOM 663 O O . SER A 1 83 ? 12.334 18.595 -32.116 1.00 51.00 83 SER A O 1
ATOM 665 N N . ASN A 1 84 ? 10.584 17.273 -31.647 1.00 57.19 84 ASN A N 1
ATOM 666 C CA . ASN A 1 84 ? 10.027 17.310 -32.997 1.00 57.19 84 ASN A CA 1
ATOM 667 C C . ASN A 1 84 ? 8.607 17.897 -32.977 1.00 57.19 84 ASN A C 1
ATOM 669 O O . ASN A 1 84 ? 7.639 17.278 -32.540 1.00 57.19 84 ASN A O 1
ATOM 673 N N . ASN A 1 85 ? 8.518 19.145 -33.443 1.00 59.78 85 ASN A N 1
ATOM 674 C CA . ASN A 1 85 ? 7.338 20.008 -33.464 1.00 59.78 85 ASN A CA 1
ATOM 675 C C . ASN A 1 85 ? 6.155 19.393 -34.239 1.00 59.78 85 ASN A C 1
ATOM 677 O O . ASN A 1 85 ? 6.085 19.498 -35.464 1.00 59.78 85 ASN A O 1
ATOM 681 N N . GLY A 1 86 ? 5.184 18.824 -33.522 1.00 64.56 86 GLY A N 1
ATOM 682 C CA . GLY A 1 86 ? 3.864 18.453 -34.044 1.00 64.56 86 GLY A CA 1
ATOM 683 C C . GLY A 1 86 ? 2.742 19.265 -33.377 1.00 64.56 86 GLY A C 1
ATOM 684 O O . GLY A 1 86 ? 2.834 19.547 -32.182 1.00 64.56 86 GLY A O 1
ATOM 685 N N . PRO A 1 87 ? 1.687 19.672 -34.113 1.00 61.44 87 PRO A N 1
ATOM 686 C CA . PRO A 1 87 ? 0.653 20.568 -33.601 1.00 61.44 87 PRO A CA 1
ATOM 687 C C . PRO A 1 87 ? -0.162 19.911 -32.481 1.00 61.44 87 PRO A C 1
ATOM 689 O O . PRO A 1 87 ? -0.783 18.864 -32.661 1.00 61.44 87 PRO A O 1
ATOM 692 N N . SER A 1 88 ? -0.150 20.568 -31.324 1.00 55.06 88 SER A N 1
ATOM 693 C CA . SER A 1 88 ? -0.752 20.142 -30.063 1.00 55.06 88 SER A CA 1
ATOM 694 C C . SER A 1 88 ? -2.280 20.050 -30.159 1.00 55.06 88 SER A C 1
ATOM 696 O O . SER A 1 88 ? -2.986 21.057 -30.096 1.00 55.06 88 SER A O 1
ATOM 698 N N . GLY A 1 89 ? -2.809 18.833 -30.296 1.00 60.81 89 GLY A N 1
ATOM 699 C CA . GLY A 1 89 ? -4.193 18.541 -29.913 1.00 60.81 89 GLY A CA 1
ATOM 700 C C . GLY A 1 89 ? -4.348 18.607 -28.386 1.00 60.81 89 GLY A C 1
ATOM 701 O O . GLY A 1 89 ? -3.344 18.497 -27.680 1.00 60.81 89 GLY A O 1
ATOM 702 N N . PRO A 1 90 ? -5.570 18.789 -27.848 1.00 50.09 90 PRO A N 1
ATOM 703 C CA . PRO A 1 90 ? -5.795 18.777 -26.406 1.00 50.09 90 PRO A CA 1
ATOM 704 C C . PRO A 1 90 ? -5.381 17.411 -25.850 1.00 50.09 90 PRO A C 1
ATOM 706 O O . PRO A 1 90 ? -6.061 16.407 -26.074 1.00 50.09 90 PRO A O 1
ATOM 709 N N . SER A 1 91 ? -4.238 17.366 -25.166 1.00 46.91 91 SER A N 1
ATOM 710 C CA . SER A 1 91 ? -3.788 16.177 -24.461 1.00 46.91 91 SER A CA 1
ATOM 711 C C . SER A 1 91 ? -4.769 15.920 -23.323 1.00 46.91 91 SER A C 1
ATOM 713 O O . SER A 1 91 ? -4.943 16.734 -22.415 1.00 46.91 91 SER A O 1
ATOM 715 N N . LEU A 1 92 ? -5.472 14.790 -23.402 1.00 44.88 92 LEU A N 1
ATOM 716 C CA . LEU A 1 92 ? -6.152 14.237 -22.238 1.00 44.88 92 LEU A CA 1
ATOM 717 C C . LEU A 1 92 ? -5.111 14.129 -21.111 1.00 44.88 92 LEU A C 1
ATOM 719 O O . LEU A 1 92 ? -3.966 13.766 -21.407 1.00 44.88 92 LEU A O 1
ATOM 723 N N . PRO A 1 93 ? -5.468 14.449 -19.852 1.00 49.25 93 PRO A N 1
ATOM 724 C CA . PRO A 1 93 ? -4.547 14.272 -18.738 1.00 49.25 93 PRO A CA 1
ATOM 725 C C . PRO A 1 93 ? -4.010 12.838 -18.788 1.00 49.25 93 PRO A C 1
ATOM 727 O O . PRO A 1 93 ? -4.792 11.943 -19.131 1.00 49.25 93 PRO A O 1
ATOM 730 N N . PRO A 1 94 ? -2.709 12.619 -18.520 1.00 52.25 94 PRO A N 1
ATOM 731 C CA . PRO A 1 94 ? -2.106 11.296 -18.531 1.00 52.25 94 PRO A CA 1
ATOM 732 C C . PRO A 1 94 ? -2.859 10.434 -17.524 1.00 52.25 94 PRO A C 1
ATOM 734 O O . PRO A 1 94 ? -2.614 10.467 -16.326 1.00 52.25 94 PRO A O 1
ATOM 737 N N . GLN A 1 95 ? -3.861 9.706 -18.008 1.00 50.19 95 GLN A N 1
ATOM 738 C CA . GLN A 1 95 ? -4.553 8.730 -17.204 1.00 50.19 95 GLN A CA 1
ATOM 739 C C . GLN A 1 95 ? -3.515 7.644 -17.004 1.00 50.19 95 GLN A C 1
ATOM 741 O O . GLN A 1 95 ? -3.126 7.007 -17.988 1.00 50.19 95 GLN A O 1
ATOM 746 N N . LEU A 1 96 ? -3.049 7.458 -15.764 1.00 54.34 96 LEU A N 1
ATOM 747 C CA . LEU A 1 96 ? -2.485 6.188 -15.322 1.00 54.34 96 LEU A CA 1
ATOM 748 C C . LEU A 1 96 ? -3.294 5.108 -16.037 1.00 54.34 96 LEU A C 1
ATOM 750 O O . LEU A 1 96 ? -4.489 4.960 -15.759 1.00 54.34 96 LEU A O 1
ATOM 754 N N . ARG A 1 97 ? -2.694 4.424 -17.025 1.00 60.28 97 ARG A N 1
ATOM 755 C CA . ARG A 1 97 ? -3.294 3.209 -17.578 1.00 60.28 97 ARG A CA 1
ATOM 756 C C . ARG A 1 97 ? -3.502 2.357 -16.354 1.00 60.28 97 ARG A C 1
ATOM 758 O O . ARG A 1 97 ? -2.522 1.984 -15.723 1.00 60.28 97 ARG A O 1
ATOM 765 N N . ARG A 1 98 ? -4.759 2.252 -15.933 1.00 64.75 98 ARG A N 1
ATOM 766 C CA . ARG A 1 98 ? -5.119 1.885 -14.571 1.00 64.75 98 ARG A CA 1
ATOM 767 C C . ARG A 1 98 ? -4.665 0.447 -14.394 1.00 64.75 98 ARG A C 1
ATOM 769 O O . ARG A 1 98 ? -5.380 -0.460 -14.797 1.00 64.75 98 ARG A O 1
ATOM 776 N N . ILE A 1 99 ? -3.443 0.250 -13.910 1.00 69.50 99 ILE A N 1
ATOM 777 C CA . ILE A 1 99 ? -2.909 -1.075 -13.648 1.00 69.50 99 ILE A CA 1
ATOM 778 C C . ILE A 1 99 ? -3.643 -1.527 -12.406 1.00 69.50 99 ILE A C 1
ATOM 780 O O . ILE A 1 99 ? -3.329 -1.128 -11.292 1.00 69.50 99 ILE A O 1
ATOM 784 N N . ILE A 1 100 ? -4.717 -2.274 -12.604 1.00 78.19 100 ILE A N 1
ATOM 785 C CA . ILE A 1 100 ? -5.485 -2.784 -11.485 1.00 78.19 100 ILE A CA 1
ATOM 786 C C . ILE A 1 100 ? -4.795 -4.080 -11.087 1.00 78.19 100 ILE A C 1
ATOM 788 O O . ILE A 1 100 ? -4.667 -4.991 -11.901 1.00 78.19 100 ILE A O 1
ATOM 792 N N . ALA A 1 101 ? -4.384 -4.175 -9.828 1.00 87.31 101 ALA A N 1
ATOM 793 C CA . ALA A 1 101 ? -3.966 -5.421 -9.210 1.00 87.31 101 ALA A CA 1
ATOM 794 C C . ALA A 1 101 ? -5.125 -5.900 -8.321 1.00 87.31 101 ALA A C 1
ATOM 796 O O . ALA A 1 101 ? -5.038 -5.862 -7.090 1.00 87.31 101 ALA A O 1
ATOM 797 N N . PRO A 1 102 ? -6.272 -6.293 -8.920 1.00 85.88 102 PRO A N 1
ATOM 798 C CA . PRO A 1 102 ? -7.525 -6.403 -8.188 1.00 85.88 102 PRO A CA 1
ATOM 799 C C . PRO A 1 102 ? -7.474 -7.510 -7.146 1.00 85.88 102 PRO A C 1
ATOM 801 O O . PRO A 1 102 ? -8.262 -7.488 -6.218 1.00 85.88 102 PRO A O 1
ATOM 804 N N . VAL A 1 103 ? -6.598 -8.497 -7.296 1.00 94.69 103 VAL A N 1
ATOM 805 C CA . VAL A 1 103 ? -6.529 -9.683 -6.436 1.00 94.69 103 VAL A CA 1
ATOM 806 C C . VAL A 1 103 ? -5.590 -9.531 -5.242 1.00 94.69 103 VAL A C 1
ATOM 808 O O . VAL A 1 103 ? -5.629 -10.387 -4.359 1.00 94.69 103 VAL A O 1
ATOM 811 N N . VAL A 1 104 ? -4.806 -8.451 -5.168 1.00 96.25 104 VAL A N 1
ATOM 812 C CA . VAL A 1 104 ? -3.882 -8.227 -4.051 1.00 96.25 104 VAL A CA 1
ATOM 813 C C . VAL A 1 104 ? -4.683 -8.008 -2.771 1.00 96.25 104 VAL A C 1
ATOM 815 O O . VAL A 1 104 ? -5.532 -7.121 -2.685 1.00 96.25 104 VAL A O 1
ATOM 818 N N . LYS A 1 105 ? -4.400 -8.840 -1.770 1.00 97.00 105 LYS A N 1
ATOM 819 C CA . LYS A 1 105 ? -5.017 -8.829 -0.438 1.00 97.00 105 LYS A CA 1
ATOM 820 C C . LYS A 1 105 ? -4.039 -8.339 0.621 1.00 97.00 105 LYS A C 1
ATOM 822 O O . LYS A 1 105 ? -4.481 -7.748 1.604 1.00 97.00 105 LYS A O 1
ATOM 827 N N . HIS A 1 106 ? -2.748 -8.597 0.433 1.00 97.69 106 HIS A N 1
ATOM 828 C CA . HIS A 1 106 ? -1.695 -8.273 1.388 1.00 97.69 106 HIS A CA 1
ATOM 829 C C . HIS A 1 106 ? -0.645 -7.396 0.713 1.00 97.69 106 HIS A C 1
ATOM 831 O O . HIS A 1 106 ? -0.014 -7.826 -0.252 1.00 97.69 106 HIS A O 1
ATOM 837 N N . LEU A 1 107 ? -0.465 -6.186 1.233 1.00 96.62 107 LEU A N 1
ATOM 838 C CA . LEU A 1 107 ? 0.570 -5.256 0.808 1.00 96.62 107 LEU A CA 1
ATOM 839 C C . LEU A 1 107 ? 1.446 -4.913 2.007 1.00 96.62 107 LEU A C 1
ATOM 841 O O . LEU A 1 107 ? 0.943 -4.404 3.007 1.00 96.62 107 LEU A O 1
ATOM 845 N N . LEU A 1 108 ? 2.738 -5.193 1.893 1.00 96.38 108 LEU A N 1
ATOM 846 C CA . LEU A 1 108 ? 3.765 -4.720 2.809 1.00 96.38 108 LEU A CA 1
ATOM 847 C C . LEU A 1 108 ? 4.697 -3.794 2.041 1.00 96.38 108 LEU A C 1
ATOM 849 O O . LEU A 1 108 ? 5.222 -4.172 0.994 1.00 96.38 108 LEU A O 1
ATOM 853 N N . MET A 1 109 ? 4.870 -2.581 2.553 1.00 95.19 109 MET A N 1
ATOM 854 C CA . MET A 1 109 ? 5.797 -1.598 2.014 1.00 95.19 109 MET A CA 1
ATOM 855 C C . MET A 1 109 ? 6.615 -1.006 3.156 1.00 95.19 109 MET A C 1
ATOM 857 O O . MET A 1 109 ? 6.090 -0.235 3.957 1.00 95.19 109 MET A O 1
ATOM 861 N N . GLU A 1 110 ? 7.886 -1.389 3.195 1.00 94.12 110 GLU A N 1
ATOM 862 C CA . GLU A 1 110 ? 8.890 -0.964 4.170 1.00 94.12 110 GLU A CA 1
ATOM 863 C C . GLU A 1 110 ? 9.903 -0.033 3.492 1.00 94.12 110 GLU A C 1
ATOM 865 O O . GLU A 1 110 ? 10.239 -0.219 2.313 1.00 94.12 110 GLU A O 1
ATOM 870 N N . GLY A 1 111 ? 10.372 0.972 4.227 1.00 92.56 111 GLY A N 1
ATOM 871 C CA . GLY A 1 111 ? 11.325 1.981 3.771 1.00 92.56 111 GLY A CA 1
ATOM 872 C C . GLY A 1 111 ? 10.683 3.328 3.423 1.00 92.56 111 GLY A C 1
ATOM 873 O O . GLY A 1 111 ? 9.467 3.513 3.475 1.00 92.56 111 GLY A O 1
ATOM 874 N N . HIS A 1 112 ? 11.507 4.294 3.018 1.00 91.88 112 HIS A N 1
ATOM 875 C CA . HIS A 1 112 ? 11.074 5.675 2.788 1.00 91.88 112 HIS A CA 1
ATOM 876 C C . HIS A 1 112 ? 10.285 5.880 1.482 1.00 91.88 112 HIS A C 1
ATOM 878 O O . HIS A 1 112 ? 10.804 6.397 0.487 1.00 91.88 112 HIS A O 1
ATOM 884 N N . TRP A 1 113 ? 9.001 5.519 1.494 1.00 92.69 113 TRP A N 1
ATOM 885 C CA . TRP A 1 113 ? 8.056 5.780 0.403 1.00 92.69 113 TRP A CA 1
ATOM 886 C C . TRP A 1 113 ? 7.364 7.134 0.588 1.00 92.69 113 TRP A C 1
ATOM 888 O O . TRP A 1 113 ? 6.617 7.328 1.541 1.00 92.69 113 TRP A O 1
ATOM 898 N N . ILE A 1 114 ? 7.572 8.075 -0.331 1.00 92.69 114 ILE A N 1
ATOM 899 C CA . ILE A 1 114 ? 6.920 9.388 -0.324 1.00 92.69 114 ILE A CA 1
ATOM 900 C C . ILE A 1 114 ? 5.727 9.378 -1.275 1.00 92.69 114 ILE A C 1
ATOM 902 O O . ILE A 1 114 ? 5.890 9.163 -2.477 1.00 92.69 114 ILE A O 1
ATOM 906 N N . PHE A 1 115 ? 4.544 9.675 -0.738 1.00 90.50 115 PHE A N 1
ATOM 907 C CA . PHE A 1 115 ? 3.307 9.818 -1.503 1.00 90.50 115 PHE A CA 1
ATOM 908 C C . PHE A 1 115 ? 2.823 11.270 -1.508 1.00 90.50 115 PHE A C 1
ATOM 910 O O . PHE A 1 115 ? 2.922 11.971 -0.504 1.00 90.50 115 PHE A O 1
ATOM 917 N N . ASP A 1 116 ? 2.242 11.699 -2.628 1.00 89.38 116 ASP A N 1
ATOM 918 C CA . ASP A 1 116 ? 1.320 12.839 -2.649 1.00 89.38 116 ASP A CA 1
ATOM 919 C C . ASP A 1 116 ? -0.064 12.373 -2.156 1.00 89.38 116 ASP A C 1
ATOM 921 O O . ASP A 1 116 ? -0.482 11.243 -2.424 1.00 89.38 116 ASP A O 1
ATOM 925 N N . ARG A 1 117 ? -0.812 13.246 -1.475 1.00 85.00 117 ARG A N 1
ATOM 926 C CA . ARG A 1 117 ? -2.180 12.990 -1.005 1.00 85.00 117 ARG A CA 1
ATOM 927 C C . ARG A 1 117 ? -3.093 12.524 -2.138 1.00 85.00 117 ARG A C 1
ATOM 929 O O . ARG A 1 117 ? -3.868 11.585 -1.957 1.00 85.00 117 ARG A O 1
ATOM 936 N N . ILE A 1 118 ? -3.008 13.166 -3.306 1.00 86.81 118 ILE A N 1
ATOM 937 C CA . ILE A 1 118 ? -3.849 12.816 -4.464 1.00 86.81 118 ILE A CA 1
ATOM 938 C C . ILE A 1 118 ? -3.535 11.386 -4.924 1.00 86.81 118 ILE A C 1
ATOM 940 O O . ILE A 1 118 ? -4.439 10.594 -5.207 1.00 86.81 118 ILE A O 1
ATOM 944 N N . LEU A 1 119 ? -2.249 11.035 -4.920 1.00 88.62 119 LEU A N 1
ATOM 945 C CA . LEU A 1 119 ? -1.768 9.728 -5.342 1.00 88.62 119 LEU A CA 1
ATOM 946 C C . LEU A 1 119 ? -2.089 8.638 -4.345 1.00 88.62 119 LEU A C 1
ATOM 948 O O . LEU A 1 119 ? -2.416 7.540 -4.772 1.00 88.62 119 LEU A O 1
ATOM 952 N N . LEU A 1 120 ? -2.067 8.927 -3.047 1.00 90.75 120 LEU A N 1
ATOM 953 C CA . LEU A 1 120 ? -2.424 7.951 -2.026 1.00 90.75 120 LEU A CA 1
ATOM 954 C C . LEU A 1 120 ? -3.835 7.388 -2.255 1.00 90.75 120 LEU A C 1
ATOM 956 O O . LEU A 1 120 ? -4.037 6.174 -2.192 1.00 90.75 120 LEU A O 1
ATOM 960 N N . SER A 1 121 ? -4.800 8.255 -2.578 1.00 90.38 121 SER A N 1
ATOM 961 C CA . SER A 1 121 ? -6.167 7.817 -2.878 1.00 90.38 121 SER A CA 1
ATOM 962 C C . SER A 1 121 ? -6.229 6.980 -4.150 1.00 90.38 121 SER A C 1
ATOM 964 O O . SER A 1 121 ? -6.784 5.882 -4.135 1.00 90.38 121 SER A O 1
ATOM 966 N N . ALA A 1 122 ? -5.604 7.436 -5.238 1.00 89.69 122 ALA A N 1
ATOM 967 C CA . ALA A 1 122 ? -5.542 6.665 -6.479 1.00 89.69 122 ALA A CA 1
ATOM 968 C C . ALA A 1 122 ? -4.820 5.316 -6.296 1.00 89.69 122 ALA A C 1
ATOM 970 O O . ALA A 1 122 ? -5.216 4.310 -6.883 1.00 89.69 122 ALA A O 1
ATOM 971 N N . PHE A 1 123 ? -3.800 5.278 -5.445 1.00 90.25 123 PHE A N 1
ATOM 972 C CA . PHE A 1 123 ? -2.998 4.106 -5.135 1.00 90.25 123 PHE A CA 1
ATOM 973 C C . PHE A 1 123 ? -3.813 3.060 -4.371 1.00 90.25 123 PHE A C 1
ATOM 975 O O . PHE A 1 123 ? -4.013 1.949 -4.863 1.00 90.25 123 PHE A O 1
ATOM 982 N N . LEU A 1 124 ? -4.354 3.421 -3.204 1.00 90.62 124 LEU A N 1
ATOM 983 C CA . LEU A 1 124 ? -5.098 2.490 -2.354 1.00 90.62 124 LEU A CA 1
ATOM 984 C C . LEU A 1 124 ? -6.459 2.125 -2.958 1.00 90.62 124 LEU A C 1
ATOM 986 O O . LEU A 1 124 ? -6.803 0.947 -3.039 1.00 90.62 124 LEU A O 1
ATOM 990 N N . ASN A 1 125 ? -7.212 3.121 -3.433 1.00 88.56 125 ASN A N 1
ATOM 991 C CA . ASN A 1 125 ? -8.577 2.926 -3.927 1.00 88.56 125 ASN A CA 1
ATOM 992 C C . ASN A 1 125 ? -8.648 2.581 -5.418 1.00 88.56 125 ASN A C 1
ATOM 994 O O . ASN A 1 125 ? -9.694 2.145 -5.889 1.00 88.56 125 ASN A O 1
ATOM 998 N N . GLY A 1 126 ? -7.577 2.797 -6.183 1.00 88.25 126 GLY A N 1
ATOM 999 C CA . GLY A 1 126 ? -7.546 2.510 -7.618 1.00 88.25 126 GLY A CA 1
ATOM 1000 C C . GLY A 1 126 ? -6.804 1.226 -7.973 1.00 88.25 126 GLY A C 1
ATOM 1001 O O . GLY A 1 126 ? -7.313 0.458 -8.791 1.00 88.25 126 GLY A O 1
ATOM 1002 N N . LEU A 1 127 ? -5.631 0.978 -7.377 1.00 89.00 127 LEU A N 1
ATOM 1003 C CA . LEU A 1 127 ? -4.782 -0.161 -7.752 1.00 89.00 127 LEU A CA 1
ATOM 1004 C C . LEU A 1 127 ? -5.150 -1.438 -6.982 1.00 89.00 127 LEU A C 1
ATOM 1006 O O . LEU A 1 127 ? -5.203 -2.512 -7.583 1.00 89.00 127 LEU A O 1
ATOM 1010 N N . PHE A 1 128 ? -5.458 -1.332 -5.683 1.00 92.19 128 PHE A N 1
ATOM 1011 C CA . PHE A 1 128 ? -5.636 -2.484 -4.783 1.00 92.19 128 PHE A CA 1
ATOM 1012 C C . PHE A 1 128 ? -7.061 -2.601 -4.223 1.00 92.19 128 PHE A C 1
ATOM 1014 O O . PHE A 1 128 ? -7.307 -2.547 -3.019 1.00 92.19 128 PHE A O 1
ATOM 1021 N N . LEU A 1 129 ? -8.030 -2.824 -5.111 1.00 90.62 129 LEU A N 1
ATOM 1022 C CA . LEU A 1 129 ? -9.461 -2.846 -4.766 1.00 90.62 129 LEU A CA 1
ATOM 1023 C C . LEU A 1 129 ? -9.860 -3.889 -3.704 1.00 90.62 129 LEU A C 1
ATOM 1025 O O . LEU A 1 129 ? -10.850 -3.700 -2.999 1.00 90.62 129 LEU A O 1
ATOM 1029 N N . ASN A 1 130 ? -9.126 -5.001 -3.589 1.00 93.81 130 ASN A N 1
ATOM 1030 C CA . ASN A 1 130 ? -9.392 -6.048 -2.594 1.00 93.81 130 ASN A CA 1
ATOM 1031 C C . ASN A 1 130 ? -8.340 -6.101 -1.478 1.00 93.81 130 ASN A C 1
ATOM 1033 O O . ASN A 1 130 ? -8.211 -7.141 -0.824 1.00 93.81 130 ASN A O 1
ATOM 1037 N N . LEU A 1 131 ? -7.627 -4.998 -1.234 1.00 94.50 131 LEU A N 1
ATOM 1038 C CA . LEU A 1 131 ? -6.643 -4.923 -0.164 1.00 94.50 131 LEU A CA 1
ATOM 1039 C C . LEU A 1 131 ? -7.308 -5.168 1.194 1.00 94.50 131 LEU A C 1
ATOM 1041 O O . LEU A 1 131 ? -8.291 -4.516 1.535 1.00 94.50 131 LEU A O 1
ATOM 1045 N N . GLN A 1 132 ? -6.782 -6.126 1.957 1.00 94.81 132 GLN A N 1
ATOM 1046 C CA . GLN A 1 132 ? -7.284 -6.510 3.282 1.00 94.81 132 GLN A CA 1
ATOM 1047 C C . GLN A 1 132 ? -6.270 -6.228 4.381 1.00 94.81 132 GLN A C 1
ATOM 1049 O O . GLN A 1 132 ? -6.662 -5.937 5.510 1.00 94.81 132 GLN A O 1
ATOM 1054 N N . VAL A 1 133 ? -4.985 -6.348 4.065 1.00 94.19 133 VAL A N 1
ATOM 1055 C CA . VAL A 1 133 ? -3.885 -6.096 4.985 1.00 94.19 133 VAL A CA 1
ATOM 1056 C C . VAL A 1 133 ? -2.931 -5.120 4.329 1.00 94.19 133 VAL A C 1
ATOM 1058 O O . VAL A 1 133 ? -2.375 -5.425 3.275 1.00 94.19 133 VAL A O 1
ATOM 1061 N N . LEU A 1 134 ? -2.745 -3.977 4.974 1.00 94.69 134 LEU A N 1
ATOM 1062 C CA . LEU A 1 134 ? -1.774 -2.969 4.589 1.00 94.69 134 LEU A CA 1
ATOM 1063 C C . LEU A 1 134 ? -0.782 -2.807 5.735 1.00 94.69 134 LEU A C 1
ATOM 1065 O O . LEU A 1 134 ? -1.176 -2.455 6.845 1.00 94.69 134 LEU A O 1
ATOM 1069 N N . ASN A 1 135 ? 0.480 -3.112 5.465 1.00 94.19 135 ASN A N 1
ATOM 1070 C CA . ASN A 1 135 ? 1.589 -2.827 6.353 1.00 94.19 135 ASN A CA 1
ATOM 1071 C C . ASN A 1 135 ? 2.438 -1.712 5.736 1.00 94.19 135 ASN A C 1
ATOM 1073 O O . ASN A 1 135 ? 2.938 -1.853 4.619 1.00 94.19 135 ASN A O 1
ATOM 1077 N N . VAL A 1 136 ? 2.530 -0.609 6.468 1.00 92.00 136 VAL A N 1
ATOM 1078 C CA . VAL A 1 136 ? 3.188 0.626 6.073 1.00 92.00 136 VAL A CA 1
ATOM 1079 C C . VAL A 1 136 ? 4.232 0.958 7.118 1.00 92.00 136 VAL A C 1
ATOM 1081 O O . VAL A 1 136 ? 3.894 1.230 8.272 1.00 92.00 136 VAL A O 1
ATOM 1084 N N . GLU A 1 137 ? 5.481 0.978 6.684 1.00 91.31 137 GLU A N 1
ATOM 1085 C CA . GLU A 1 137 ? 6.621 1.349 7.505 1.00 91.31 137 GLU A CA 1
ATOM 1086 C C . GLU A 1 137 ? 7.419 2.435 6.792 1.00 91.31 137 GLU A C 1
ATOM 1088 O O . GLU A 1 137 ? 7.692 2.323 5.599 1.00 91.31 137 GLU A O 1
ATOM 1093 N N . GLU A 1 138 ? 7.708 3.519 7.520 1.00 89.44 138 GLU A N 1
ATOM 1094 C CA . GLU A 1 138 ? 8.504 4.669 7.059 1.00 89.44 138 GLU A CA 1
ATOM 1095 C C . GLU A 1 138 ? 7.928 5.486 5.879 1.00 89.44 138 GLU A C 1
ATOM 1097 O O . GLU A 1 138 ? 8.656 6.211 5.193 1.00 89.44 138 GLU A O 1
ATOM 1102 N N . TRP A 1 139 ? 6.609 5.469 5.657 1.00 91.38 139 TRP A N 1
ATOM 1103 C CA . TRP A 1 139 ? 6.002 6.327 4.629 1.00 91.38 139 TRP A CA 1
ATOM 1104 C C . TRP A 1 139 ? 6.077 7.817 4.993 1.00 91.38 139 TRP A C 1
ATOM 1106 O O . TRP A 1 139 ? 5.849 8.223 6.134 1.00 91.38 139 TRP A O 1
ATOM 1116 N N . GLY A 1 140 ? 6.354 8.645 3.987 1.00 90.31 140 GLY A N 1
ATOM 1117 C CA . GLY A 1 140 ? 6.455 10.098 4.079 1.00 90.31 140 GLY A CA 1
ATOM 1118 C C . GLY A 1 140 ? 5.580 10.824 3.055 1.00 90.31 140 GLY A C 1
ATOM 1119 O O . GLY A 1 140 ? 4.886 10.219 2.240 1.00 90.31 140 GLY A O 1
ATOM 1120 N N . GLY A 1 141 ? 5.598 12.158 3.101 1.00 89.81 141 GLY A N 1
ATOM 1121 C CA . GLY A 1 141 ? 4.825 13.023 2.191 1.00 89.81 141 GLY A CA 1
ATOM 1122 C C . GLY A 1 141 ? 3.330 13.137 2.506 1.00 89.81 141 GLY A C 1
ATOM 1123 O O . GLY A 1 141 ? 2.682 14.074 2.052 1.00 89.81 141 GLY A O 1
ATOM 1124 N N . ILE A 1 142 ? 2.807 12.247 3.347 1.00 89.62 142 ILE A N 1
ATOM 1125 C CA . ILE A 1 142 ? 1.406 12.203 3.765 1.00 89.62 142 ILE A CA 1
ATOM 1126 C C . ILE A 1 142 ? 1.285 12.436 5.268 1.00 89.62 142 ILE A C 1
ATOM 1128 O O . ILE A 1 142 ? 2.076 11.919 6.059 1.00 89.62 142 ILE A O 1
ATOM 1132 N N . GLN A 1 143 ? 0.278 13.205 5.679 1.00 89.31 143 GLN A N 1
ATOM 1133 C CA . GLN A 1 143 ? -0.082 13.278 7.090 1.00 89.31 143 GLN A CA 1
ATOM 1134 C C . GLN A 1 143 ? -0.962 12.079 7.445 1.00 89.31 143 GLN A C 1
ATOM 1136 O O . GLN A 1 143 ? -1.725 11.579 6.618 1.00 89.31 143 GLN A O 1
ATOM 1141 N N . LEU A 1 144 ? -0.896 11.628 8.698 1.00 84.81 144 LEU A N 1
ATOM 1142 C CA . LEU A 1 144 ? -1.731 10.521 9.163 1.00 84.81 144 LEU A CA 1
ATOM 1143 C C . LEU A 1 144 ? -3.234 10.837 9.015 1.00 84.81 144 LEU A C 1
ATOM 1145 O O . LEU A 1 144 ? -4.006 9.944 8.680 1.00 84.81 144 LEU A O 1
ATOM 1149 N N . GLN A 1 145 ? -3.643 12.101 9.171 1.00 84.50 145 GLN A N 1
ATOM 1150 C CA . GLN A 1 145 ? -5.020 12.533 8.909 1.00 84.50 145 GLN A CA 1
ATOM 1151 C C . GLN A 1 145 ? -5.435 12.297 7.452 1.00 84.50 145 GLN A C 1
ATOM 1153 O O . GLN A 1 145 ? -6.490 11.713 7.218 1.00 84.50 145 GLN A O 1
ATOM 1158 N N . ASP A 1 146 ? -4.594 12.683 6.486 1.00 88.00 146 ASP A N 1
ATOM 1159 C CA . ASP A 1 146 ? -4.862 12.442 5.064 1.00 88.00 146 ASP A CA 1
ATOM 1160 C C . ASP A 1 146 ? -4.979 10.939 4.784 1.00 88.00 146 ASP A C 1
ATOM 1162 O O . ASP A 1 146 ? -5.833 10.501 4.016 1.00 88.00 146 ASP A O 1
ATOM 1166 N N . PHE A 1 147 ? -4.142 10.132 5.438 1.00 87.50 147 PHE A N 1
ATOM 1167 C CA . PHE A 1 147 ? -4.149 8.683 5.284 1.00 87.50 147 PHE A CA 1
ATOM 1168 C C . PHE A 1 147 ? -5.440 8.043 5.807 1.00 87.50 147 PHE A C 1
ATOM 1170 O O . PHE A 1 147 ? -6.055 7.230 5.115 1.00 87.50 147 PHE A O 1
ATOM 1177 N N . VAL A 1 148 ? -5.883 8.442 7.001 1.00 84.44 148 VAL A N 1
ATOM 1178 C CA . VAL A 1 148 ? -7.157 7.995 7.583 1.00 84.44 148 VAL A CA 1
ATOM 1179 C C . VAL A 1 148 ? -8.330 8.438 6.713 1.00 84.44 148 VAL A C 1
ATOM 1181 O O . VAL A 1 148 ? -9.198 7.622 6.418 1.00 84.44 148 VAL A O 1
ATOM 1184 N N . GLU A 1 149 ? -8.340 9.690 6.251 1.00 87.19 149 GLU A N 1
ATOM 1185 C CA . GLU A 1 149 ? -9.392 10.221 5.379 1.00 87.19 149 GLU A CA 1
ATOM 1186 C C . GLU A 1 149 ? -9.488 9.422 4.070 1.00 87.19 149 GLU A C 1
ATOM 1188 O O . GLU A 1 149 ? -10.580 9.027 3.659 1.00 87.19 149 GLU A O 1
ATOM 1193 N N . VAL A 1 150 ? -8.353 9.112 3.434 1.00 88.75 150 VAL A N 1
ATOM 1194 C CA . VAL A 1 150 ? -8.310 8.314 2.197 1.00 88.75 150 VAL A CA 1
ATOM 1195 C C . VAL A 1 150 ? -8.844 6.897 2.402 1.00 88.75 150 VAL A C 1
ATOM 1197 O O . VAL A 1 150 ? -9.519 6.361 1.520 1.00 88.75 150 VAL A O 1
ATOM 1200 N N . ILE A 1 151 ? -8.545 6.282 3.546 1.00 87.12 151 ILE A N 1
ATOM 1201 C CA . ILE A 1 151 ? -9.032 4.941 3.871 1.00 87.12 151 ILE A CA 1
ATOM 1202 C C . ILE A 1 151 ? -10.528 4.967 4.192 1.00 87.12 151 ILE A C 1
ATOM 1204 O O . ILE A 1 151 ? -11.259 4.125 3.679 1.00 87.12 151 ILE A O 1
ATOM 1208 N N . ALA A 1 152 ? -10.985 5.939 4.985 1.00 83.81 152 ALA A N 1
ATOM 1209 C CA . ALA A 1 152 ? -12.381 6.075 5.401 1.00 83.81 152 ALA A CA 1
ATOM 1210 C C . ALA A 1 152 ? -13.319 6.421 4.234 1.00 83.81 152 ALA A C 1
ATOM 1212 O O . ALA A 1 152 ? -14.444 5.935 4.165 1.00 83.81 152 ALA A O 1
ATOM 1213 N N . THR A 1 153 ? -12.855 7.247 3.293 1.00 87.00 153 THR A N 1
ATOM 1214 C CA . THR A 1 153 ? -13.606 7.593 2.071 1.00 87.00 153 THR A CA 1
ATOM 1215 C C . THR A 1 153 ? -13.466 6.545 0.966 1.00 87.00 153 THR A C 1
ATOM 1217 O O . THR A 1 153 ? -14.181 6.586 -0.039 1.00 87.00 153 THR A O 1
ATOM 1220 N N . GLY A 1 154 ? -12.528 5.616 1.133 1.00 83.06 154 GLY A N 1
ATOM 1221 C CA . GLY A 1 154 ? -12.159 4.619 0.150 1.00 83.06 154 GLY A CA 1
ATOM 1222 C C . GLY A 1 154 ? -13.133 3.449 0.039 1.00 83.06 154 GLY A C 1
ATOM 1223 O O . GLY A 1 154 ? -13.875 3.122 0.958 1.00 83.06 154 GLY A O 1
ATOM 1224 N N . SER A 1 155 ? -13.082 2.746 -1.094 1.00 75.62 155 SER A N 1
ATOM 1225 C CA . SER A 1 155 ? -13.830 1.496 -1.309 1.00 75.62 155 SER A CA 1
ATOM 1226 C C . SER A 1 155 ? -13.013 0.244 -0.973 1.00 75.62 155 SER A C 1
ATOM 1228 O O . SER A 1 155 ? -13.377 -0.860 -1.390 1.00 75.62 155 SER A O 1
ATOM 1230 N N . THR A 1 156 ? -11.863 0.396 -0.311 1.00 77.50 156 THR A N 1
ATOM 1231 C CA . THR A 1 156 ? -11.002 -0.748 0.008 1.00 77.50 156 THR A CA 1
ATOM 1232 C C . THR A 1 156 ? -11.667 -1.676 1.023 1.00 77.50 156 THR A C 1
ATOM 1234 O O . THR A 1 156 ? -12.420 -1.255 1.896 1.00 77.50 156 THR A O 1
ATOM 1237 N N . LYS A 1 157 ? -11.369 -2.975 0.933 1.00 87.69 157 LYS A N 1
ATOM 1238 C CA . LYS A 1 157 ? -11.835 -3.991 1.893 1.00 87.69 157 LYS A CA 1
ATOM 1239 C C . LYS A 1 157 ? -10.864 -4.142 3.063 1.00 87.69 157 LYS A C 1
ATOM 1241 O O . LYS A 1 157 ? -10.640 -5.262 3.537 1.00 87.69 157 LYS A O 1
ATOM 1246 N N . LEU A 1 158 ? -10.241 -3.039 3.475 1.00 88.25 158 LEU A N 1
ATOM 1247 C CA . LEU A 1 158 ? -9.136 -3.062 4.414 1.00 88.25 158 LEU A CA 1
ATOM 1248 C C . LEU A 1 158 ? -9.636 -3.520 5.788 1.00 88.25 158 LEU A C 1
ATOM 1250 O O . LEU A 1 158 ? -10.552 -2.944 6.362 1.00 88.25 158 LEU A O 1
ATOM 1254 N N . LYS A 1 159 ? -9.044 -4.601 6.298 1.00 88.00 159 LYS A N 1
ATOM 1255 C CA . LYS A 1 159 ? -9.378 -5.204 7.599 1.00 88.00 159 LYS A CA 1
ATOM 1256 C C . LYS A 1 159 ? -8.280 -4.997 8.624 1.00 88.00 159 LYS A C 1
ATOM 1258 O O . LYS A 1 159 ? -8.525 -5.052 9.821 1.00 88.00 159 LYS A O 1
ATOM 1263 N N . ASN A 1 160 ? -7.041 -4.866 8.178 1.00 86.62 160 ASN A N 1
ATOM 1264 C CA . ASN A 1 160 ? -5.920 -4.657 9.070 1.00 86.62 160 ASN A CA 1
ATOM 1265 C C . ASN A 1 160 ? -5.005 -3.618 8.452 1.00 86.62 160 ASN A C 1
ATOM 1267 O O . ASN A 1 160 ? -4.570 -3.762 7.309 1.00 86.62 160 ASN A O 1
ATOM 1271 N N . LEU A 1 161 ? -4.721 -2.599 9.241 1.00 87.75 161 LEU A N 1
ATOM 1272 C CA . LEU A 1 161 ? -3.792 -1.547 8.922 1.00 87.75 161 LEU A CA 1
ATOM 1273 C C . LEU A 1 161 ? -2.704 -1.553 9.993 1.00 87.75 161 LEU A C 1
ATOM 1275 O O . LEU A 1 161 ? -2.978 -1.396 11.182 1.00 87.75 161 LEU A O 1
ATOM 1279 N N . PHE A 1 162 ? -1.468 -1.756 9.572 1.00 87.69 162 PHE A N 1
ATOM 1280 C CA . PHE A 1 162 ? -0.307 -1.697 10.443 1.00 87.69 162 PHE A CA 1
ATOM 1281 C C . PHE A 1 162 ? 0.501 -0.471 10.040 1.00 87.69 162 PHE A C 1
ATOM 1283 O O . PHE A 1 162 ? 0.930 -0.369 8.893 1.00 87.69 162 PHE A O 1
ATOM 1290 N N . LEU A 1 163 ? 0.628 0.469 10.972 1.00 84.81 163 LEU A N 1
ATOM 1291 C CA . LEU A 1 163 ? 1.337 1.725 10.796 1.00 84.81 163 LEU A CA 1
ATOM 1292 C C . LEU A 1 163 ? 2.560 1.722 11.705 1.00 84.81 163 LEU A C 1
ATOM 1294 O O . LEU A 1 163 ? 2.442 1.737 12.933 1.00 84.81 163 LEU A O 1
ATOM 1298 N N . PHE A 1 164 ? 3.729 1.727 11.087 1.00 82.50 164 PHE A N 1
ATOM 1299 C CA . PHE A 1 164 ? 5.011 1.813 11.762 1.00 82.50 164 PHE A CA 1
ATOM 1300 C C . PHE A 1 164 ? 5.574 3.203 11.494 1.00 82.50 164 PHE A C 1
ATOM 1302 O O . PHE A 1 164 ? 6.068 3.510 10.408 1.00 82.50 164 PHE A O 1
ATOM 1309 N N . PHE A 1 165 ? 5.440 4.071 12.492 1.00 71.81 165 PHE A N 1
ATOM 1310 C CA . PHE A 1 165 ? 6.024 5.401 12.466 1.00 71.81 165 PHE A CA 1
ATOM 1311 C C . PHE A 1 165 ? 7.019 5.493 13.613 1.00 71.81 165 PHE A C 1
ATOM 1313 O O . PHE A 1 165 ? 6.616 5.508 14.775 1.00 71.81 165 PHE A O 1
ATOM 1320 N N . GLU A 1 166 ? 8.302 5.641 13.290 1.00 64.75 166 GLU A N 1
ATOM 1321 C CA . GLU A 1 166 ? 9.388 5.733 14.277 1.00 64.75 166 GLU A CA 1
ATOM 1322 C C . GLU A 1 166 ? 9.220 6.885 15.290 1.00 64.75 166 GLU A C 1
ATOM 1324 O O . GLU A 1 166 ? 9.928 6.945 16.290 1.00 64.75 166 GLU A O 1
ATOM 1329 N N . ARG A 1 167 ? 8.308 7.845 15.056 1.00 67.75 167 ARG A N 1
ATOM 1330 C CA . ARG A 1 167 ? 8.249 9.105 15.822 1.00 67.75 167 ARG A CA 1
ATOM 1331 C C . ARG A 1 167 ? 6.865 9.569 16.263 1.00 67.75 167 ARG A C 1
ATOM 1333 O O . ARG A 1 167 ? 6.710 10.740 16.614 1.00 67.75 167 ARG A O 1
ATOM 1340 N N . LEU A 1 168 ? 5.850 8.707 16.266 1.00 72.62 168 LEU A N 1
ATOM 1341 C CA . LEU A 1 168 ? 4.568 9.112 16.848 1.00 72.62 168 LEU A CA 1
ATOM 1342 C C . LEU A 1 168 ? 4.662 9.082 18.373 1.00 72.62 168 LEU A C 1
ATOM 1344 O O . LEU A 1 168 ? 4.854 8.029 18.977 1.00 72.62 168 LEU A O 1
ATOM 1348 N N . SER A 1 169 ? 4.509 10.247 19.006 1.00 79.81 169 SER A N 1
ATOM 1349 C CA . SER A 1 169 ? 4.362 10.291 20.459 1.00 79.81 169 SER A CA 1
ATOM 1350 C C . SER A 1 169 ? 3.045 9.625 20.870 1.00 79.81 169 SER A C 1
ATOM 1352 O O . SER A 1 169 ? 2.072 9.590 20.107 1.00 79.81 169 SER A O 1
ATOM 1354 N N . VAL A 1 170 ? 2.990 9.115 22.099 1.00 76.88 170 VAL A N 1
ATOM 1355 C CA . VAL A 1 170 ? 1.784 8.474 22.643 1.00 76.88 170 VAL A CA 1
ATOM 1356 C C . VAL A 1 170 ? 0.596 9.441 22.644 1.00 76.88 170 VAL A C 1
ATOM 1358 O O . VAL A 1 170 ? -0.538 9.040 22.395 1.00 76.88 170 VAL A O 1
ATOM 1361 N N . GLU A 1 171 ? 0.839 10.731 22.874 1.00 80.62 171 GLU A N 1
ATOM 1362 C CA . GLU A 1 171 ? -0.187 11.773 22.810 1.00 80.62 171 GLU A CA 1
ATOM 1363 C C . GLU A 1 171 ? -0.770 11.902 21.405 1.00 80.62 171 GLU A C 1
ATOM 1365 O O . GLU A 1 171 ? -1.985 12.023 21.268 1.00 80.62 171 GLU A O 1
ATOM 1370 N N . VAL A 1 172 ? 0.074 11.822 20.371 1.00 79.19 172 VAL A N 1
ATOM 1371 C CA . VAL A 1 172 ? -0.382 11.846 18.979 1.00 79.19 172 VAL A CA 1
ATOM 1372 C C . VAL A 1 172 ? -1.223 10.604 18.691 1.00 79.19 172 VAL A C 1
ATOM 1374 O O . VAL A 1 172 ? -2.339 10.736 18.199 1.00 79.19 172 VAL A O 1
ATOM 1377 N N . MET A 1 173 ? -0.761 9.412 19.081 1.00 76.69 173 MET A N 1
ATOM 1378 C CA . MET A 1 173 ? -1.537 8.176 18.907 1.00 76.69 173 MET A CA 1
ATOM 1379 C C . MET A 1 173 ? -2.907 8.237 19.604 1.00 76.69 173 MET A C 1
ATOM 1381 O O . MET A 1 173 ? -3.914 7.826 19.026 1.00 76.69 173 MET A O 1
ATOM 1385 N N . ARG A 1 174 ? -2.978 8.794 20.822 1.00 79.62 174 ARG A N 1
ATOM 1386 C CA . ARG A 1 174 ? -4.251 9.000 21.537 1.00 79.62 174 ARG A CA 1
ATOM 1387 C C . ARG A 1 174 ? -5.150 10.018 20.845 1.00 79.62 174 ARG A C 1
ATOM 1389 O O . ARG A 1 174 ? -6.332 9.742 20.689 1.00 79.62 174 ARG A O 1
ATOM 1396 N N . ALA A 1 175 ? -4.605 11.157 20.420 1.00 81.00 175 ALA A N 1
ATOM 1397 C CA . ALA A 1 175 ? -5.373 12.180 19.714 1.00 81.00 175 ALA A CA 1
ATOM 1398 C C . ALA A 1 175 ? -5.981 11.626 18.417 1.00 81.00 175 ALA A C 1
ATOM 1400 O O . ALA A 1 175 ? -7.142 11.888 18.121 1.00 81.00 175 ALA A O 1
ATOM 1401 N N . TYR A 1 176 ? -5.230 10.797 17.687 1.00 76.31 176 TYR A N 1
ATOM 1402 C CA . TYR A 1 176 ? -5.730 10.138 16.482 1.00 76.31 176 TYR A CA 1
ATOM 1403 C C . TYR A 1 176 ? -6.796 9.091 16.763 1.00 76.31 176 TYR A C 1
ATOM 1405 O O . TYR A 1 176 ? -7.767 9.011 16.018 1.00 76.31 176 TYR A O 1
ATOM 1413 N N . ARG A 1 177 ? -6.649 8.307 17.836 1.00 77.25 177 ARG A N 1
ATOM 1414 C CA . ARG A 1 177 ? -7.710 7.394 18.270 1.00 77.25 177 ARG A CA 1
ATOM 1415 C C . ARG A 1 177 ? -9.015 8.165 18.486 1.00 77.25 177 ARG A C 1
ATOM 1417 O O . ARG A 1 177 ? -10.023 7.798 17.899 1.00 77.25 177 ARG A O 1
ATOM 1424 N N . THR A 1 178 ? -8.970 9.248 19.264 1.00 81.00 178 THR A N 1
ATOM 1425 C CA . THR A 1 178 ? -10.148 10.087 19.526 1.00 81.00 178 THR A CA 1
ATOM 1426 C C . THR A 1 178 ? -10.708 10.693 18.240 1.00 81.00 178 THR A C 1
ATOM 1428 O O . THR A 1 178 ? -11.909 10.651 18.030 1.00 81.00 178 THR A O 1
ATOM 1431 N N . PHE A 1 179 ? -9.852 11.169 17.330 1.00 80.25 179 PHE A N 1
ATOM 1432 C CA . PHE A 1 179 ? -10.286 11.676 16.025 1.00 80.25 179 PHE A CA 1
ATOM 1433 C C . PHE A 1 179 ? -11.036 10.622 15.195 1.00 80.25 179 PHE A C 1
ATOM 1435 O O . PHE A 1 179 ? -12.071 10.927 14.612 1.00 80.25 179 PHE A O 1
ATOM 1442 N N . ILE A 1 180 ? -10.544 9.380 15.146 1.00 73.69 180 ILE A N 1
ATOM 1443 C CA . ILE A 1 180 ? -11.215 8.298 14.412 1.00 73.69 180 ILE A CA 1
ATOM 1444 C C . ILE A 1 180 ? -12.565 7.959 15.057 1.00 73.69 180 ILE A C 1
ATOM 1446 O O . ILE A 1 180 ? -13.550 7.765 14.349 1.00 73.69 180 ILE A O 1
ATOM 1450 N N . GLU A 1 181 ? -12.620 7.905 16.386 1.00 77.75 181 GLU A N 1
ATOM 1451 C CA . GLU A 1 181 ? -13.854 7.622 17.125 1.00 77.75 181 GLU A CA 1
ATOM 1452 C C . GLU A 1 181 ? -14.906 8.735 16.929 1.00 77.75 181 GLU A C 1
ATOM 1454 O O . GLU A 1 181 ? -16.074 8.424 16.687 1.00 77.75 181 GLU A O 1
ATOM 1459 N N . ASP A 1 182 ? -14.493 10.007 16.959 1.00 79.31 182 ASP A N 1
ATOM 1460 C CA . ASP A 1 182 ? -15.391 11.170 16.940 1.00 79.31 182 ASP A CA 1
ATOM 1461 C C . ASP A 1 182 ? -15.831 11.599 15.525 1.00 79.31 182 ASP A C 1
ATOM 1463 O O . ASP A 1 182 ? -17.014 11.850 15.295 1.00 79.31 182 ASP A O 1
ATOM 1467 N N . GLU A 1 183 ? -14.900 11.711 14.571 1.00 71.44 183 GLU A N 1
ATOM 1468 C CA . GLU A 1 183 ? -15.159 12.326 13.253 1.00 71.44 183 GLU A CA 1
ATOM 1469 C C . GLU A 1 183 ? -15.523 11.300 12.183 1.00 71.44 183 GLU A C 1
ATOM 1471 O O . GLU A 1 183 ? -16.313 11.571 11.279 1.00 71.44 183 GLU A O 1
ATOM 1476 N N . VAL A 1 184 ? -14.945 10.102 12.278 1.00 66.44 184 VAL A N 1
ATOM 1477 C CA . VAL A 1 184 ? -15.132 9.057 11.267 1.00 66.44 184 VAL A CA 1
ATOM 1478 C C . VAL A 1 184 ? -16.369 8.206 11.578 1.00 66.44 184 VAL A C 1
ATOM 1480 O O . VAL A 1 184 ? -16.799 7.447 10.726 1.00 66.44 184 VAL A O 1
ATOM 1483 N N . GLY A 1 185 ? -17.030 8.401 12.724 1.00 60.19 185 GLY A N 1
ATOM 1484 C CA . GLY A 1 185 ? -18.359 7.839 12.989 1.00 60.19 185 GLY A CA 1
ATOM 1485 C C . GLY A 1 185 ? -18.372 6.443 13.620 1.00 60.19 185 GLY A C 1
ATOM 1486 O O . GLY A 1 185 ? -19.330 5.701 13.412 1.00 60.19 185 GLY A O 1
ATOM 1487 N N . GLY A 1 186 ? -17.356 6.091 14.414 1.00 60.41 186 GLY A N 1
ATOM 1488 C CA . GLY A 1 186 ? -17.301 4.808 15.129 1.00 60.41 186 GLY A CA 1
ATOM 1489 C C . GLY A 1 186 ? -17.264 3.571 14.213 1.00 60.41 186 GLY A C 1
ATOM 1490 O O . GLY A 1 186 ? -17.009 3.694 13.016 1.00 60.41 186 GLY A O 1
ATOM 1491 N N . GLU A 1 187 ? -17.490 2.376 14.789 1.00 57.12 187 GLU A N 1
ATOM 1492 C CA . GLU A 1 187 ? -17.296 1.029 14.184 1.00 57.12 187 GLU A CA 1
ATOM 1493 C C . GLU A 1 187 ? -17.798 0.876 12.728 1.00 57.12 187 GLU A C 1
ATOM 1495 O O . GLU A 1 187 ? -17.295 0.043 11.971 1.00 57.12 187 GLU A O 1
ATOM 1500 N N . ASP A 1 188 ? -18.787 1.674 12.316 1.00 58.09 188 ASP A N 1
ATOM 1501 C CA . ASP A 1 188 ? -19.455 1.561 11.020 1.00 58.09 188 ASP A CA 1
ATOM 1502 C C . ASP A 1 188 ? -18.584 1.976 9.820 1.00 58.09 188 ASP A C 1
ATOM 1504 O O . ASP A 1 188 ? -18.877 1.569 8.692 1.00 58.09 188 ASP A O 1
ATOM 1508 N N . VAL A 1 189 ? -17.513 2.755 10.022 1.00 60.59 189 VAL A N 1
ATOM 1509 C CA . VAL A 1 189 ? -16.743 3.337 8.901 1.00 60.59 189 VAL A CA 1
ATOM 1510 C C . VAL A 1 189 ? -15.390 2.667 8.665 1.00 60.59 189 VAL A C 1
ATOM 1512 O O . VAL A 1 189 ? -14.914 2.640 7.529 1.00 60.59 189 VAL A O 1
ATOM 1515 N N . PHE A 1 190 ? -14.792 2.031 9.677 1.00 61.03 190 PHE A N 1
ATOM 1516 C CA . PHE A 1 190 ? -13.586 1.226 9.478 1.00 61.03 190 PHE A CA 1
ATOM 1517 C C . PHE A 1 190 ? -13.677 -0.122 10.204 1.00 61.03 190 PHE A C 1
ATOM 1519 O O . PHE A 1 190 ? -13.403 -0.193 11.399 1.00 61.03 190 PHE A O 1
ATOM 1526 N N . PRO A 1 191 ? -13.961 -1.233 9.496 1.00 56.94 191 PRO A N 1
ATOM 1527 C CA . PRO A 1 191 ? -14.121 -2.553 10.114 1.00 56.94 191 PRO A CA 1
ATOM 1528 C C . PRO A 1 191 ? -12.782 -3.208 10.506 1.00 56.94 191 PRO A C 1
ATOM 1530 O O . PRO A 1 191 ? -12.696 -4.434 10.636 1.00 56.94 191 PRO A O 1
ATOM 1533 N N . GLY A 1 192 ? -11.704 -2.426 10.598 1.00 64.38 192 GLY A N 1
ATOM 1534 C CA . GLY A 1 192 ? -10.343 -2.926 10.657 1.00 64.38 192 GLY A CA 1
ATOM 1535 C C . GLY A 1 192 ? -9.558 -2.538 11.904 1.00 64.38 192 GLY A C 1
ATOM 1536 O O . GLY A 1 192 ? -9.844 -1.568 12.594 1.00 64.38 192 GLY A O 1
ATOM 1537 N N . LYS A 1 193 ? -8.504 -3.308 12.187 1.00 74.81 193 LYS A N 1
ATOM 1538 C CA . LYS A 1 193 ? -7.590 -3.034 13.303 1.00 74.81 193 LYS A CA 1
ATOM 1539 C C . LYS A 1 193 ? -6.469 -2.117 12.846 1.00 74.81 193 LYS A C 1
ATOM 1541 O O . LYS A 1 193 ? -5.800 -2.450 11.869 1.00 74.81 193 LYS A O 1
ATOM 1546 N N . ILE A 1 194 ? -6.229 -1.035 13.585 1.00 73.50 194 ILE A N 1
ATOM 1547 C CA . ILE A 1 194 ? -5.058 -0.175 13.398 1.00 73.50 194 ILE A CA 1
ATOM 1548 C C . ILE A 1 194 ? -4.033 -0.525 14.470 1.00 73.50 194 ILE A C 1
ATOM 1550 O O . ILE A 1 194 ? -4.302 -0.409 15.663 1.00 73.50 194 ILE A O 1
ATOM 1554 N N . ARG A 1 195 ? -2.846 -0.978 14.071 1.00 74.81 195 ARG A N 1
ATOM 1555 C CA . ARG A 1 195 ? -1.748 -1.182 15.021 1.00 74.81 195 ARG A CA 1
ATOM 1556 C C . ARG A 1 195 ? -0.687 -0.122 14.803 1.00 74.81 195 ARG A C 1
ATOM 1558 O O . ARG A 1 195 ? -0.165 -0.016 13.698 1.00 74.81 195 ARG A O 1
ATOM 1565 N N . PHE A 1 196 ? -0.370 0.598 15.871 1.00 74.62 196 PHE A N 1
ATOM 1566 C CA . PHE A 1 196 ? 0.805 1.450 15.935 1.00 74.62 196 PHE A CA 1
ATOM 1567 C C . PHE A 1 196 ? 1.931 0.659 16.587 1.00 74.62 196 PHE A C 1
ATOM 1569 O O . PHE A 1 196 ? 1.731 0.041 17.634 1.00 74.62 196 PHE A O 1
ATOM 1576 N N . LEU A 1 197 ? 3.092 0.645 15.949 1.00 67.12 197 LEU A N 1
ATOM 1577 C CA . LEU A 1 197 ? 4.284 -0.012 16.472 1.00 67.12 197 LEU A CA 1
ATOM 1578 C C . LEU A 1 197 ? 5.346 1.066 16.676 1.00 67.12 197 LEU A C 1
ATOM 1580 O O . LEU A 1 197 ? 5.733 1.745 15.729 1.00 67.12 197 LEU A O 1
ATOM 1584 N N . GLY A 1 198 ? 5.717 1.285 17.938 1.00 62.19 198 GLY A N 1
ATOM 1585 C CA . GLY A 1 198 ? 6.723 2.266 18.343 1.00 62.19 198 GLY A CA 1
ATOM 1586 C C . GLY A 1 198 ? 8.046 1.591 18.692 1.00 62.19 198 GLY A C 1
ATOM 1587 O O . GLY A 1 198 ? 8.058 0.459 19.181 1.00 62.19 198 GLY A O 1
ATOM 1588 N N . GLU A 1 1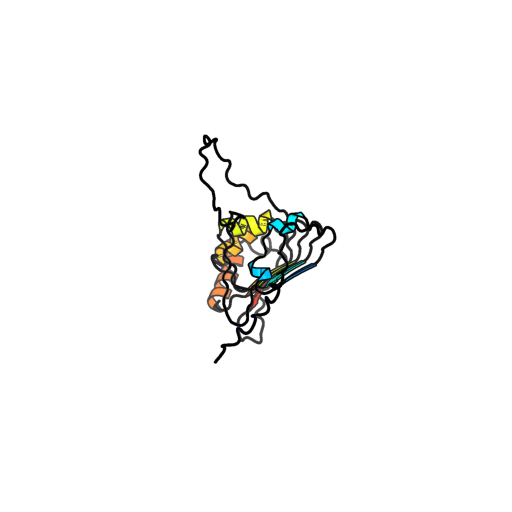99 ? 9.161 2.290 18.474 1.00 57.88 199 GLU A N 1
ATOM 1589 C CA . GLU A 1 199 ? 10.484 1.792 18.853 1.00 57.88 199 GLU A CA 1
ATOM 1590 C C . GLU A 1 199 ? 10.592 1.565 20.371 1.00 57.88 199 GLU A C 1
ATOM 1592 O O . GLU A 1 199 ? 10.222 2.408 21.190 1.00 57.88 199 GLU A O 1
ATOM 1597 N N . GLY A 1 200 ? 11.153 0.418 20.759 1.00 57.66 200 GLY A N 1
ATOM 1598 C CA . GLY A 1 200 ? 11.632 0.183 22.125 1.00 57.66 200 GLY A CA 1
ATOM 1599 C C . GLY A 1 200 ? 10.584 -0.225 23.165 1.00 57.66 200 GLY A C 1
ATOM 1600 O O . GLY A 1 200 ? 10.957 -0.510 24.304 1.00 57.66 200 GLY A O 1
ATOM 1601 N N . HIS A 1 201 ? 9.303 -0.333 22.808 1.00 49.78 201 HIS A N 1
ATOM 1602 C CA . HIS A 1 201 ? 8.294 -0.884 23.709 1.00 49.78 201 HIS A CA 1
ATOM 1603 C C . HIS A 1 201 ? 8.075 -2.375 23.442 1.00 49.78 201 HIS A C 1
ATOM 1605 O O . HIS A 1 201 ? 7.436 -2.777 22.482 1.00 49.78 201 HIS A O 1
ATOM 1611 N N . THR A 1 202 ? 8.530 -3.217 24.370 1.00 52.38 202 THR A N 1
ATOM 1612 C CA . THR A 1 202 ? 8.178 -4.649 24.457 1.00 52.38 202 THR A CA 1
ATOM 1613 C C . THR A 1 202 ? 6.689 -4.906 24.739 1.00 52.38 202 THR A C 1
ATOM 1615 O O . THR A 1 202 ? 6.282 -6.054 24.910 1.00 52.38 202 THR A O 1
ATOM 1618 N N . GLY A 1 203 ? 5.867 -3.855 24.788 1.00 53.62 203 GLY A N 1
ATOM 1619 C CA . GLY A 1 203 ? 4.416 -3.934 24.810 1.00 53.62 203 GLY A CA 1
ATOM 1620 C C . GLY A 1 203 ? 3.848 -3.255 23.573 1.00 53.62 203 GLY A C 1
ATOM 1621 O O . GLY A 1 203 ? 3.760 -2.031 23.545 1.00 53.62 203 GLY A O 1
ATOM 1622 N N . ASP A 1 204 ? 3.445 -4.051 22.584 1.00 53.34 204 ASP A N 1
ATOM 1623 C CA . ASP A 1 204 ? 2.583 -3.604 21.489 1.00 53.34 204 ASP A CA 1
ATOM 1624 C C . ASP A 1 204 ? 1.351 -2.906 22.096 1.00 53.34 204 ASP A C 1
ATOM 1626 O O . ASP A 1 204 ? 0.545 -3.543 22.785 1.00 53.34 204 ASP A O 1
ATOM 1630 N N . GLU A 1 205 ? 1.182 -1.601 21.867 1.00 56.59 205 GLU A N 1
ATOM 1631 C CA . GLU A 1 205 ? -0.051 -0.916 22.251 1.00 56.59 205 GLU A CA 1
ATOM 1632 C C . GLU A 1 205 ? -1.093 -1.156 21.150 1.00 56.59 205 GLU A C 1
ATOM 1634 O O . GLU A 1 205 ? -1.032 -0.625 20.040 1.00 56.59 205 GLU A O 1
ATOM 1639 N N . PHE A 1 206 ? -2.055 -2.031 21.439 1.00 52.81 206 PHE A N 1
ATOM 1640 C CA . PHE A 1 206 ? -3.105 -2.378 20.490 1.00 52.81 206 PHE A CA 1
ATOM 1641 C C . PHE A 1 206 ? -4.214 -1.327 20.525 1.00 52.81 206 PHE A C 1
ATOM 1643 O O . PHE A 1 206 ? -5.017 -1.275 21.461 1.00 52.81 206 PHE A O 1
ATOM 1650 N N . VAL A 1 207 ? -4.328 -0.540 19.458 1.00 51.69 207 VAL A N 1
ATOM 1651 C CA . VAL A 1 207 ? -5.544 0.229 19.183 1.00 51.69 207 VAL A CA 1
ATOM 1652 C C . VAL A 1 207 ? -6.494 -0.655 18.378 1.00 51.69 207 VAL A C 1
ATOM 1654 O O . VAL A 1 207 ? -6.610 -0.572 17.161 1.00 51.69 207 VAL A O 1
ATOM 1657 N N . VAL A 1 208 ? -7.178 -1.571 19.062 1.00 48.75 208 VAL A N 1
ATOM 1658 C CA . VAL A 1 208 ? -8.335 -2.222 18.440 1.00 48.75 208 VAL A CA 1
ATOM 1659 C C . VAL A 1 208 ? -9.448 -1.186 18.423 1.00 48.75 208 VAL A C 1
ATOM 1661 O O . VAL A 1 208 ? -10.064 -0.948 19.460 1.00 48.75 208 VAL A O 1
ATOM 1664 N N . LEU A 1 209 ? -9.666 -0.568 17.263 1.00 45.38 209 LEU A N 1
ATOM 1665 C CA . LEU A 1 209 ? -10.963 0.008 16.942 1.00 45.38 209 LEU A CA 1
ATOM 1666 C C . LEU A 1 209 ? -11.918 -1.191 16.932 1.00 45.38 209 LEU A C 1
ATOM 1668 O O . LEU A 1 209 ? -11.780 -2.093 16.101 1.00 45.38 209 LEU A O 1
ATOM 1672 N N . LYS A 1 210 ? -12.692 -1.321 18.009 1.00 42.84 210 LYS A N 1
ATOM 1673 C CA . LYS A 1 210 ? -13.927 -2.091 17.950 1.00 42.84 210 LYS A CA 1
ATOM 1674 C C . LYS A 1 210 ? -14.893 -1.154 17.275 1.00 42.84 210 LYS A C 1
ATOM 1676 O O . LYS A 1 210 ? -14.913 0.005 17.757 1.00 42.84 210 LYS A O 1
#

Radius of gyration: 22.25 Å; chains: 1; bounding box: 86×38×59 Å

Secondary structure (DSSP, 8-state):
--------------------S----TT--EEEEEHHHHHH--GGGGGG-TT--EEEEE---TT----EEE-SSS---------------------------TT--EEEEES-EEE-HHHHHHIIIII-TT--EEEEES-BSS-HHHHHHHHHSS-----EEEEE-TT--HHHHHHHHHHHHHHTTGGGT--SEEEEE-TT-SS--EE---